Protein AF-A0A4R2RPY3-F1 (afdb_monomer)

Structure (mmCIF, N/CA/C/O backbone):
data_AF-A0A4R2RPY3-F1
#
_entry.id   AF-A0A4R2RPY3-F1
#
loop_
_atom_site.group_PDB
_atom_site.id
_atom_site.type_symbol
_atom_site.label_atom_id
_atom_site.label_alt_id
_atom_site.label_comp_id
_atom_site.label_asym_id
_atom_site.label_entity_id
_atom_site.label_seq_id
_atom_site.pdbx_PDB_ins_code
_atom_site.Cartn_x
_atom_site.Cartn_y
_atom_site.Cartn_z
_atom_site.occupancy
_atom_site.B_iso_or_equiv
_atom_site.auth_seq_id
_atom_site.auth_comp_id
_atom_site.auth_asym_id
_atom_site.auth_atom_id
_atom_site.pdbx_PDB_model_num
ATOM 1 N N . MET A 1 1 ? -11.118 -1.239 -2.468 1.00 76.00 1 MET A N 1
ATOM 2 C CA . MET A 1 1 ? -10.051 -0.224 -2.636 1.00 76.00 1 MET A CA 1
ATOM 3 C C . MET A 1 1 ? -10.020 0.253 -4.083 1.00 76.00 1 MET A C 1
ATOM 5 O O . MET A 1 1 ? -10.701 -0.342 -4.910 1.00 76.00 1 MET A O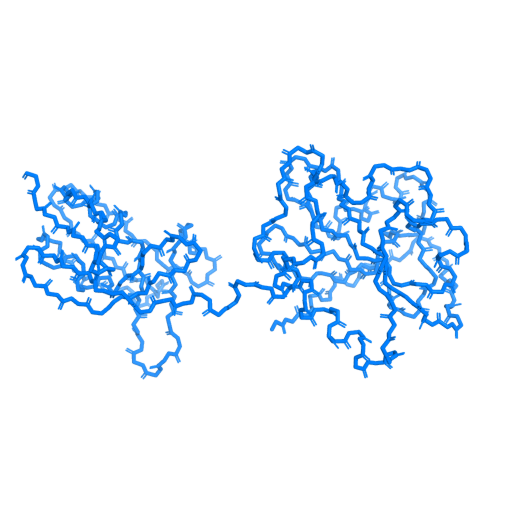 1
ATOM 9 N N . ARG A 1 2 ? -9.306 1.346 -4.376 1.00 82.81 2 ARG A N 1
ATOM 10 C CA . ARG A 1 2 ? -9.107 1.873 -5.737 1.00 82.81 2 ARG A CA 1
ATOM 11 C C . ARG A 1 2 ? -7.669 2.352 -5.902 1.00 82.81 2 ARG A C 1
ATOM 13 O O . ARG A 1 2 ? -7.036 2.694 -4.907 1.00 82.81 2 ARG A O 1
ATOM 20 N N . ILE A 1 3 ? -7.211 2.435 -7.146 1.00 90.12 3 ILE A N 1
ATOM 21 C CA . ILE A 1 3 ? -5.923 3.038 -7.492 1.00 90.12 3 ILE A CA 1
ATOM 22 C C . ILE A 1 3 ? -6.166 4.505 -7.856 1.00 90.12 3 ILE A C 1
ATOM 24 O O . ILE A 1 3 ? -7.062 4.816 -8.641 1.00 90.12 3 ILE A O 1
ATOM 28 N N . VAL A 1 4 ? -5.402 5.406 -7.245 1.00 94.81 4 VAL A N 1
ATOM 29 C CA . VAL A 1 4 ? -5.406 6.839 -7.544 1.00 94.81 4 VAL A CA 1
ATOM 30 C C . VAL A 1 4 ? -4.435 7.088 -8.691 1.00 94.81 4 VAL A C 1
ATOM 32 O O . VAL A 1 4 ? -3.225 6.914 -8.549 1.00 94.81 4 VAL A O 1
ATOM 35 N N . GLU A 1 5 ? -4.967 7.486 -9.842 1.00 96.81 5 GLU A N 1
ATOM 36 C CA . GLU A 1 5 ? -4.168 7.797 -11.026 1.00 96.81 5 GLU A CA 1
ATOM 37 C C . GLU A 1 5 ? -3.525 9.183 -10.885 1.00 96.81 5 GLU A C 1
ATOM 39 O O . GLU A 1 5 ? -4.209 10.206 -10.886 1.00 96.81 5 GLU A O 1
ATOM 44 N N . THR A 1 6 ? -2.199 9.219 -10.752 1.00 95.38 6 THR A N 1
ATOM 45 C CA . THR A 1 6 ? -1.437 10.460 -10.519 1.00 95.38 6 THR A CA 1
ATOM 46 C C . THR A 1 6 ? -1.112 11.225 -11.799 1.00 95.38 6 THR A C 1
ATOM 48 O O . THR A 1 6 ? -0.800 12.411 -11.739 1.00 95.38 6 THR A O 1
ATOM 51 N N . ASN A 1 7 ? -1.181 10.560 -12.958 1.00 95.00 7 ASN A N 1
ATOM 52 C CA . ASN A 1 7 ? -0.876 11.123 -14.279 1.00 95.00 7 ASN A CA 1
ATOM 53 C C . ASN A 1 7 ? 0.506 11.808 -14.369 1.00 95.00 7 ASN A C 1
ATOM 55 O O . ASN A 1 7 ? 0.686 12.774 -15.119 1.00 95.00 7 ASN A O 1
ATOM 59 N N . LEU A 1 8 ? 1.489 11.303 -13.614 1.00 97.62 8 LEU A N 1
ATOM 60 C CA . LEU A 1 8 ? 2.867 11.797 -13.629 1.00 97.62 8 LEU A CA 1
ATOM 61 C C . LEU A 1 8 ? 3.490 11.656 -15.024 1.00 97.62 8 LEU A C 1
ATOM 63 O O . LEU A 1 8 ? 3.379 10.617 -15.673 1.00 97.62 8 LEU A O 1
ATOM 67 N N . GLN A 1 9 ? 4.179 12.707 -15.468 1.00 98.00 9 GLN A N 1
ATOM 68 C CA . GLN A 1 9 ? 4.783 12.770 -16.800 1.00 98.00 9 GLN A CA 1
ATOM 69 C C . GLN A 1 9 ? 6.266 12.397 -16.747 1.00 98.00 9 GLN A C 1
ATOM 71 O O . GLN A 1 9 ? 6.981 12.939 -15.902 1.00 98.00 9 GLN A O 1
ATOM 76 N N . PRO A 1 10 ? 6.768 11.517 -17.625 1.00 97.81 10 PRO A N 1
ATOM 77 C CA . PRO A 1 10 ? 8.182 11.180 -17.648 1.00 97.81 10 PRO A CA 1
ATOM 78 C C . PRO A 1 10 ? 9.027 12.277 -18.317 1.00 97.81 10 PRO A C 1
ATOM 80 O O . PRO A 1 10 ? 8.606 12.914 -19.277 1.00 97.81 10 PRO A O 1
ATOM 83 N N . ASN A 1 11 ? 10.259 12.450 -17.843 1.00 96.94 11 ASN A N 1
ATOM 84 C CA . ASN A 1 11 ? 11.281 13.332 -18.414 1.00 96.94 11 ASN A CA 1
ATOM 85 C C . ASN A 1 11 ? 11.902 12.770 -19.705 1.00 96.94 11 ASN A C 1
ATOM 87 O O . ASN A 1 11 ? 12.608 13.481 -20.414 1.00 96.94 11 ASN A O 1
ATOM 91 N N . SER A 1 12 ? 11.699 11.484 -19.993 1.00 95.50 12 SER A N 1
ATOM 92 C CA . SER A 1 12 ? 12.229 10.819 -21.183 1.00 95.50 12 SER A CA 1
ATOM 93 C C . SER A 1 12 ? 11.351 9.641 -21.604 1.00 95.50 12 SER A C 1
ATOM 95 O O . SER A 1 12 ? 10.467 9.201 -20.867 1.00 95.50 12 SER A O 1
ATOM 97 N N . GLN A 1 13 ? 11.571 9.134 -22.818 1.00 96.88 13 GLN A N 1
ATOM 98 C CA . GLN A 1 13 ? 10.771 8.046 -23.372 1.00 96.88 13 GLN A CA 1
ATOM 99 C C . GLN A 1 13 ? 10.877 6.774 -22.517 1.00 96.88 13 GLN A C 1
ATOM 101 O O . GLN A 1 13 ? 11.965 6.249 -22.270 1.00 96.88 13 GLN A O 1
ATOM 106 N N . LEU A 1 14 ? 9.722 6.245 -22.111 1.00 97.88 14 LEU A N 1
ATOM 107 C CA . LEU A 1 14 ? 9.636 4.978 -21.395 1.00 97.88 14 LEU A CA 1
ATOM 108 C C . LEU A 1 14 ? 9.752 3.798 -22.360 1.00 97.88 14 LEU A C 1
ATOM 110 O O . LEU A 1 14 ? 9.253 3.831 -23.485 1.00 97.88 14 LEU A O 1
ATOM 114 N N . LYS A 1 15 ? 10.383 2.723 -21.889 1.00 97.94 15 LYS A N 1
ATOM 115 C CA . LYS A 1 15 ? 10.458 1.451 -22.612 1.00 97.94 15 LYS A CA 1
ATOM 116 C C . LYS A 1 15 ? 9.338 0.527 -22.160 1.00 97.94 15 LYS A C 1
ATOM 118 O O . LYS A 1 15 ? 9.048 0.451 -20.969 1.00 97.94 15 LYS A O 1
ATOM 123 N N . THR A 1 16 ? 8.755 -0.205 -23.098 1.00 98.12 16 THR A N 1
ATOM 124 C CA . THR A 1 16 ? 7.710 -1.194 -22.819 1.00 98.12 16 THR A CA 1
ATOM 125 C C . THR A 1 16 ? 8.298 -2.456 -22.201 1.00 98.12 16 THR A C 1
ATOM 127 O O . THR A 1 16 ? 9.287 -2.999 -22.700 1.00 98.12 16 THR A O 1
ATOM 130 N N . ARG A 1 17 ? 7.676 -2.929 -21.121 1.00 97.25 17 ARG A N 1
ATOM 131 C CA . ARG A 1 17 ? 7.981 -4.208 -20.489 1.00 97.25 17 ARG A CA 1
ATOM 132 C C . ARG A 1 17 ? 7.284 -5.316 -21.275 1.00 97.25 17 ARG A C 1
ATOM 134 O O . ARG A 1 17 ? 6.093 -5.220 -21.550 1.00 97.25 17 ARG A O 1
ATOM 141 N N . ARG A 1 18 ? 8.030 -6.343 -21.694 1.00 96.69 18 ARG A N 1
ATOM 142 C CA . ARG A 1 18 ? 7.494 -7.400 -22.576 1.00 96.69 18 ARG A CA 1
ATOM 143 C C . ARG A 1 18 ? 6.718 -8.480 -21.829 1.00 96.69 18 ARG A C 1
ATOM 145 O O . ARG A 1 18 ? 5.851 -9.108 -22.420 1.00 96.69 18 ARG A O 1
ATOM 152 N N . VAL A 1 19 ? 7.056 -8.702 -20.563 1.00 96.69 19 VAL A N 1
ATOM 153 C CA . VAL A 1 19 ? 6.461 -9.725 -19.698 1.00 96.69 19 VAL A CA 1
ATOM 154 C C . VAL A 1 19 ? 6.317 -9.181 -18.279 1.00 96.69 19 VAL A C 1
ATOM 156 O O . VAL A 1 19 ? 7.039 -8.266 -17.881 1.00 96.69 19 VAL A O 1
ATOM 159 N N . THR A 1 20 ? 5.398 -9.752 -17.508 1.00 98.06 20 THR A N 1
ATOM 160 C CA . THR A 1 20 ? 5.263 -9.474 -16.076 1.00 98.06 20 THR A CA 1
ATOM 161 C C . THR A 1 20 ? 5.237 -10.809 -15.344 1.00 98.06 20 THR A C 1
ATOM 163 O O . THR A 1 20 ? 4.220 -11.487 -15.347 1.00 98.06 20 THR A O 1
ATOM 166 N N . ASN A 1 21 ? 6.364 -11.179 -14.742 1.00 97.81 21 ASN A N 1
ATOM 167 C CA . ASN A 1 21 ? 6.604 -12.465 -14.088 1.00 97.81 21 ASN A CA 1
ATOM 168 C C . ASN A 1 21 ? 6.728 -12.344 -12.565 1.00 97.81 21 ASN A C 1
ATOM 170 O O . ASN A 1 21 ? 7.093 -13.312 -11.908 1.00 97.81 21 ASN A O 1
ATOM 174 N N . GLY A 1 22 ? 6.492 -11.169 -11.982 1.00 98.50 22 GLY A N 1
ATOM 175 C CA . GLY A 1 22 ? 6.624 -11.002 -10.539 1.00 98.50 22 GLY A CA 1
ATOM 176 C C . GLY A 1 22 ? 6.285 -9.611 -10.033 1.00 98.50 22 GLY A C 1
ATOM 177 O O . GLY A 1 22 ? 6.170 -8.647 -10.797 1.00 98.50 22 GLY A O 1
ATOM 178 N N . ILE A 1 23 ? 6.151 -9.522 -8.715 1.00 98.88 23 ILE A N 1
ATOM 179 C CA . ILE A 1 23 ? 5.945 -8.288 -7.962 1.00 98.88 23 ILE A CA 1
ATOM 180 C C . ILE A 1 23 ? 7.101 -8.162 -6.964 1.00 98.88 23 ILE A C 1
ATOM 182 O O . ILE A 1 23 ? 7.386 -9.105 -6.223 1.00 98.88 23 ILE A O 1
ATOM 186 N N . VAL A 1 24 ? 7.775 -7.011 -6.946 1.00 98.88 24 VAL A N 1
ATOM 187 C CA . VAL A 1 24 ? 8.871 -6.721 -6.008 1.00 98.88 24 VAL A CA 1
ATOM 188 C C . VAL A 1 24 ? 8.396 -5.691 -4.995 1.00 98.88 24 VAL A C 1
ATOM 190 O O . VAL A 1 24 ? 7.958 -4.603 -5.378 1.00 98.88 24 VAL A O 1
ATOM 193 N N . ILE A 1 25 ? 8.496 -6.031 -3.712 1.00 98.88 25 ILE A N 1
ATOM 194 C CA . ILE A 1 25 ? 8.081 -5.173 -2.603 1.00 98.88 25 ILE A CA 1
ATOM 195 C C . ILE A 1 25 ? 9.248 -4.320 -2.112 1.00 98.88 25 ILE A C 1
ATOM 197 O O . ILE A 1 25 ? 10.353 -4.823 -1.886 1.00 98.88 25 ILE A O 1
ATOM 201 N N . HIS A 1 26 ? 8.964 -3.032 -1.918 1.00 98.88 26 HIS A N 1
ATOM 202 C CA . HIS A 1 26 ? 9.895 -2.016 -1.441 1.00 98.88 26 HIS A CA 1
ATOM 203 C C . HIS A 1 26 ? 9.324 -1.249 -0.253 1.00 98.88 26 HIS A C 1
ATOM 205 O O . HIS A 1 26 ? 8.106 -1.132 -0.113 1.00 98.88 26 HIS A O 1
ATOM 211 N N . HIS A 1 27 ? 10.209 -0.644 0.533 1.00 98.69 27 HIS A N 1
ATOM 212 C CA . HIS A 1 27 ? 9.870 0.501 1.376 1.00 98.69 27 HIS A CA 1
ATOM 213 C C . HIS A 1 27 ? 10.437 1.795 0.775 1.00 98.69 27 HIS A C 1
ATOM 215 O O . HIS A 1 27 ? 11.258 1.733 -0.145 1.00 98.69 27 HIS A O 1
ATOM 221 N N . SER A 1 28 ? 10.009 2.962 1.246 1.00 98.31 28 SER A N 1
ATOM 222 C CA . SER A 1 28 ? 10.571 4.249 0.802 1.00 98.31 28 SER A CA 1
ATOM 223 C C . SER A 1 28 ? 11.806 4.684 1.591 1.00 98.31 28 SER A C 1
ATOM 225 O O . SER A 1 28 ? 12.447 5.652 1.194 1.00 98.31 28 SER A O 1
ATOM 227 N N . ASP A 1 29 ? 12.112 3.999 2.698 1.00 97.00 29 ASP A N 1
ATOM 228 C CA . ASP A 1 29 ? 13.148 4.368 3.671 1.00 97.00 29 ASP A CA 1
ATOM 229 C C . ASP A 1 29 ? 12.926 5.765 4.291 1.00 97.00 29 ASP A C 1
ATOM 231 O O . ASP A 1 29 ? 13.851 6.489 4.654 1.00 97.00 29 ASP A O 1
ATOM 235 N N . THR A 1 30 ? 11.659 6.172 4.420 1.00 92.44 30 THR A N 1
ATOM 236 C CA . THR A 1 30 ? 11.275 7.461 5.017 1.00 92.44 30 THR A CA 1
ATOM 237 C C . THR A 1 30 ? 10.695 7.276 6.415 1.00 92.44 30 THR A C 1
ATOM 239 O O . THR A 1 30 ? 9.957 6.334 6.685 1.00 92.44 30 THR A O 1
ATOM 242 N N . THR A 1 31 ? 10.960 8.217 7.321 1.00 85.12 31 THR A N 1
ATOM 243 C CA . THR A 1 31 ? 10.340 8.248 8.663 1.00 85.12 31 THR A CA 1
ATOM 244 C C . THR A 1 31 ? 8.942 8.878 8.674 1.00 85.12 31 THR A C 1
ATOM 246 O O . THR A 1 31 ? 8.299 8.942 9.716 1.00 85.12 31 THR A O 1
ATOM 249 N N . PHE A 1 32 ? 8.471 9.346 7.519 1.00 88.25 32 PHE A N 1
ATOM 250 C CA . PHE A 1 32 ? 7.186 10.005 7.309 1.00 88.25 32 PHE A CA 1
ATOM 251 C C . PHE A 1 32 ? 6.489 9.427 6.075 1.00 88.25 32 PHE A C 1
ATOM 253 O O . PHE A 1 32 ? 7.116 8.760 5.245 1.00 88.25 32 PHE A O 1
ATOM 260 N N . ASP A 1 33 ? 5.194 9.700 5.942 1.00 95.38 33 ASP A N 1
ATOM 261 C CA . ASP A 1 33 ? 4.400 9.235 4.811 1.00 95.38 33 ASP A CA 1
ATOM 262 C C . ASP A 1 33 ? 4.787 9.975 3.519 1.00 95.38 33 ASP A C 1
ATOM 264 O O . ASP A 1 33 ? 4.688 11.201 3.443 1.00 95.38 33 ASP A O 1
ATOM 268 N N . VAL A 1 34 ? 5.144 9.253 2.453 1.00 96.62 34 VAL A N 1
ATOM 269 C CA . VAL A 1 34 ? 5.534 9.831 1.150 1.00 96.62 34 VAL A CA 1
ATOM 270 C C . VAL A 1 34 ? 4.708 9.271 -0.020 1.00 96.62 34 VAL A C 1
ATOM 272 O O . VAL A 1 34 ? 4.333 8.104 -0.020 1.00 96.62 34 VAL A O 1
ATOM 275 N N . GLY A 1 35 ? 4.292 10.145 -0.940 1.00 97.56 35 GLY A N 1
ATOM 276 C CA . GLY A 1 35 ? 3.429 9.805 -2.074 1.00 97.56 35 GLY A CA 1
ATOM 277 C C . GLY A 1 35 ? 4.213 9.697 -3.377 1.00 97.56 35 GLY A C 1
ATOM 278 O O . GLY A 1 35 ? 5.374 10.108 -3.469 1.00 97.56 35 GLY A O 1
ATOM 279 N N . ALA A 1 36 ? 3.567 9.173 -4.413 1.00 98.69 36 ALA A N 1
ATOM 280 C CA . ALA A 1 36 ? 4.163 8.941 -5.721 1.00 98.69 36 ALA A CA 1
ATOM 281 C C . ALA A 1 36 ? 4.703 10.226 -6.361 1.00 98.69 36 ALA A C 1
ATOM 283 O O . ALA A 1 36 ? 5.792 10.199 -6.927 1.00 98.69 36 ALA A O 1
ATOM 284 N N . ALA A 1 37 ? 4.004 11.359 -6.231 1.00 98.56 37 ALA A N 1
ATOM 285 C CA . ALA A 1 37 ? 4.463 12.636 -6.788 1.00 98.56 37 ALA A CA 1
ATOM 286 C C . ALA A 1 37 ? 5.773 13.130 -6.146 1.00 98.56 37 ALA A C 1
ATOM 288 O O . ALA A 1 37 ? 6.663 13.630 -6.834 1.00 98.56 37 ALA A O 1
ATOM 289 N N . THR A 1 38 ? 5.927 12.951 -4.833 1.00 98.56 38 THR A N 1
ATOM 290 C CA . THR A 1 38 ? 7.157 13.316 -4.120 1.00 98.56 38 THR A CA 1
ATOM 291 C C . THR A 1 38 ? 8.314 12.398 -4.512 1.00 98.56 38 THR A C 1
ATOM 293 O O . THR A 1 38 ? 9.394 12.882 -4.849 1.00 98.56 38 THR A O 1
ATOM 296 N N . ILE A 1 39 ? 8.076 11.081 -4.542 1.00 98.81 39 ILE A N 1
ATOM 297 C CA . ILE A 1 39 ? 9.082 10.099 -4.970 1.00 98.81 39 ILE A CA 1
ATOM 298 C C . ILE A 1 39 ? 9.487 10.329 -6.438 1.00 98.81 39 ILE A C 1
ATOM 300 O O . ILE A 1 39 ? 10.656 10.170 -6.788 1.00 98.81 39 ILE A O 1
ATOM 304 N N . ASP A 1 40 ? 8.552 10.716 -7.309 1.00 98.81 40 ASP A N 1
ATOM 305 C CA . ASP A 1 40 ? 8.842 11.087 -8.698 1.00 98.81 40 ASP A CA 1
ATOM 306 C C . ASP A 1 40 ? 9.823 12.256 -8.783 1.00 98.81 40 ASP A C 1
ATOM 308 O O . ASP A 1 40 ? 10.821 12.160 -9.498 1.00 98.81 40 ASP A O 1
ATOM 312 N N . GLY A 1 41 ? 9.597 13.312 -7.995 1.00 98.62 41 GLY A N 1
ATOM 313 C CA . GLY A 1 41 ? 10.524 14.437 -7.883 1.00 98.62 41 GLY A CA 1
ATOM 314 C C . GLY A 1 41 ? 11.933 14.001 -7.466 1.00 98.62 41 GLY A C 1
ATOM 315 O O . GLY A 1 41 ? 12.913 14.407 -8.093 1.00 98.62 41 GLY A O 1
ATOM 316 N N . TRP A 1 42 ? 12.049 13.123 -6.465 1.00 98.50 42 TRP A N 1
ATOM 317 C CA . TRP A 1 42 ? 13.342 12.596 -6.012 1.00 98.50 42 TRP A CA 1
ATOM 318 C C . TRP A 1 42 ? 14.055 11.778 -7.087 1.00 98.50 42 TRP A C 1
ATOM 320 O O . TRP A 1 42 ? 15.229 12.018 -7.367 1.00 98.50 42 TRP A O 1
ATOM 330 N N . HIS A 1 43 ? 13.355 10.839 -7.724 1.00 98.50 43 HIS A N 1
ATOM 331 C CA . HIS A 1 43 ? 13.944 9.986 -8.756 1.00 98.50 43 HIS A CA 1
ATOM 332 C C . HIS A 1 43 ? 14.326 10.771 -10.016 1.00 98.50 43 HIS A C 1
ATOM 334 O O . HIS A 1 43 ? 15.380 10.522 -10.600 1.00 98.50 43 HIS A O 1
ATOM 340 N N . LYS A 1 44 ? 13.536 11.774 -10.410 1.00 98.31 44 LYS A N 1
ATOM 341 C CA . LYS A 1 44 ? 13.918 12.699 -11.486 1.00 98.31 44 LYS A CA 1
ATOM 342 C C . LYS A 1 44 ? 15.152 13.523 -11.125 1.00 98.31 44 LYS A C 1
ATOM 344 O O . LYS A 1 44 ? 16.009 13.723 -11.982 1.00 98.31 44 LYS A O 1
ATOM 349 N N . GLY A 1 45 ? 15.284 13.934 -9.862 1.00 97.19 45 GLY A N 1
ATOM 350 C CA . GLY A 1 45 ? 16.504 14.552 -9.330 1.00 97.19 45 GLY A CA 1
ATOM 351 C C . GLY A 1 45 ? 17.739 13.643 -9.417 1.00 97.19 45 GLY A C 1
ATOM 352 O O . GLY A 1 45 ? 18.856 14.135 -9.527 1.00 97.19 45 GLY A O 1
ATOM 353 N N . GLN A 1 46 ? 17.538 12.322 -9.462 1.00 94.62 46 GLN A N 1
ATOM 354 C CA . GLN A 1 46 ? 18.573 11.310 -9.709 1.00 94.62 46 GLN A CA 1
ATOM 355 C C . GLN A 1 46 ? 18.720 10.946 -11.196 1.00 94.62 46 GLN A C 1
ATOM 357 O O . GLN A 1 46 ? 19.291 9.909 -11.526 1.00 94.62 46 GLN A O 1
ATOM 362 N N . THR A 1 47 ? 18.220 11.784 -12.110 1.00 94.75 47 THR A N 1
ATOM 363 C CA . THR A 1 47 ? 18.258 11.614 -13.578 1.00 94.75 47 THR A CA 1
ATOM 364 C C . THR A 1 47 ? 17.379 10.498 -14.150 1.00 94.75 47 THR A C 1
ATOM 366 O O . THR A 1 47 ? 17.464 10.187 -15.340 1.00 94.75 47 THR A O 1
ATOM 369 N N . TRP A 1 48 ? 16.489 9.901 -13.354 1.00 96.69 48 TRP A N 1
ATOM 370 C CA . TRP A 1 48 ? 15.561 8.898 -13.875 1.00 96.69 48 TRP A CA 1
ATOM 371 C C . TRP A 1 48 ? 14.448 9.555 -14.693 1.00 96.69 48 TRP A C 1
ATOM 373 O O . TRP A 1 48 ? 14.097 10.718 -14.494 1.00 96.69 48 TRP A O 1
ATOM 383 N N . ALA A 1 49 ? 13.852 8.786 -15.608 1.00 97.62 49 ALA A N 1
ATOM 384 C CA . ALA A 1 49 ? 12.737 9.265 -16.426 1.00 97.62 49 ALA A CA 1
ATOM 385 C C . ALA A 1 49 ? 11.550 9.724 -15.561 1.00 97.62 49 ALA A C 1
ATOM 387 O O . ALA A 1 49 ? 10.929 10.741 -15.831 1.00 97.62 49 ALA A O 1
ATOM 388 N N . MET A 1 50 ? 11.233 8.962 -14.522 1.00 98.50 50 MET A N 1
ATOM 389 C CA . MET A 1 50 ? 10.179 9.229 -13.546 1.00 98.50 50 MET A CA 1
ATOM 390 C C . MET A 1 50 ? 10.390 8.297 -12.353 1.00 98.50 50 MET A C 1
ATOM 392 O O . MET A 1 50 ? 11.325 7.485 -12.369 1.00 98.50 50 MET A O 1
ATOM 396 N N . ILE A 1 51 ? 9.485 8.345 -11.378 1.00 98.75 51 ILE A N 1
ATOM 397 C CA . ILE A 1 51 ? 9.378 7.350 -10.309 1.00 98.75 51 ILE A CA 1
ATOM 398 C C . ILE A 1 51 ? 9.659 5.916 -10.807 1.00 98.75 51 ILE A C 1
ATOM 400 O O . ILE A 1 51 ? 9.174 5.474 -11.854 1.00 98.75 51 ILE A O 1
ATOM 404 N N . GLY A 1 52 ? 10.512 5.192 -10.077 1.00 98.44 52 GLY A N 1
ATOM 405 C CA . GLY A 1 52 ? 10.928 3.837 -10.442 1.00 98.44 52 GLY A CA 1
ATOM 406 C C . GLY A 1 52 ? 9.887 2.753 -10.157 1.00 98.44 52 GLY A C 1
ATOM 407 O O . GLY A 1 52 ? 9.890 1.722 -10.832 1.00 98.44 52 GLY A O 1
ATOM 408 N N . TYR A 1 53 ? 8.999 2.995 -9.191 1.00 98.81 53 TYR A N 1
ATOM 409 C CA . TYR A 1 53 ? 7.920 2.095 -8.781 1.00 98.81 53 TYR A CA 1
ATOM 410 C C . TYR A 1 53 ? 6.665 2.300 -9.631 1.00 98.81 53 TYR A C 1
ATOM 412 O O . TYR A 1 53 ? 6.357 3.422 -10.035 1.00 98.81 53 TYR A O 1
ATOM 420 N N . HIS A 1 54 ? 5.909 1.229 -9.862 1.00 98.88 54 HIS A N 1
ATOM 421 C CA . HIS A 1 54 ? 4.625 1.300 -10.566 1.00 98.88 54 HIS A CA 1
ATOM 422 C C . HIS A 1 54 ? 3.492 1.707 -9.624 1.00 98.88 54 HIS A C 1
ATOM 424 O O . HIS A 1 54 ? 2.535 2.347 -10.053 1.00 98.88 54 HIS A O 1
ATOM 430 N N . PHE A 1 55 ? 3.626 1.380 -8.337 1.00 98.94 55 PHE A N 1
ATOM 431 C CA . PHE A 1 55 ? 2.659 1.715 -7.299 1.00 98.94 55 PHE A CA 1
ATOM 432 C C . PHE A 1 55 ? 3.354 2.203 -6.035 1.00 98.94 55 PHE A C 1
ATOM 434 O O . PHE A 1 55 ? 4.422 1.697 -5.676 1.00 98.94 55 PHE A O 1
ATOM 441 N N . VAL A 1 56 ? 2.710 3.145 -5.351 1.00 98.94 56 VAL A N 1
ATOM 442 C CA . VAL A 1 56 ? 3.069 3.586 -4.002 1.00 98.94 56 VAL A CA 1
ATOM 443 C C . VAL A 1 56 ? 1.873 3.369 -3.084 1.00 98.94 56 VAL A C 1
ATOM 445 O O . VAL A 1 56 ? 0.754 3.721 -3.445 1.00 98.94 56 VAL A O 1
ATOM 448 N N . ILE A 1 57 ? 2.102 2.785 -1.911 1.00 98.75 57 ILE A N 1
ATOM 449 C CA . ILE A 1 57 ? 1.091 2.601 -0.872 1.00 98.75 57 ILE A CA 1
ATOM 450 C C . ILE A 1 57 ? 1.441 3.517 0.300 1.00 98.75 57 ILE A C 1
ATOM 452 O O . ILE A 1 57 ? 2.431 3.301 1.007 1.00 98.75 57 ILE A O 1
ATOM 456 N N . ARG A 1 58 ? 0.617 4.544 0.484 1.00 98.00 58 ARG A N 1
ATOM 457 C CA . ARG A 1 58 ? 0.691 5.526 1.572 1.00 98.00 58 ARG A CA 1
ATOM 458 C C . ARG A 1 58 ? 0.482 4.858 2.934 1.00 98.00 58 ARG A C 1
ATOM 460 O O . ARG A 1 58 ? -0.067 3.759 3.006 1.00 98.00 58 ARG A O 1
ATOM 467 N N . MET A 1 59 ? 0.900 5.504 4.021 1.00 90.31 59 MET A N 1
ATOM 468 C CA . MET A 1 59 ? 0.744 4.956 5.382 1.00 90.31 59 MET A CA 1
ATOM 469 C C . MET A 1 59 ? -0.725 4.715 5.771 1.00 90.31 59 MET A C 1
ATOM 471 O O . MET A 1 59 ? -1.007 3.823 6.569 1.00 90.31 59 MET A O 1
ATOM 475 N N . ASP A 1 60 ? -1.662 5.455 5.178 1.00 84.31 60 ASP A N 1
ATOM 476 C CA . ASP A 1 60 ? -3.112 5.279 5.343 1.00 84.31 60 ASP A CA 1
ATOM 477 C C . ASP A 1 60 ? -3.724 4.184 4.440 1.00 84.31 60 ASP A C 1
ATOM 479 O O . ASP A 1 60 ? -4.929 3.937 4.490 1.00 84.31 60 ASP A O 1
ATOM 483 N N . GLY A 1 61 ? -2.911 3.513 3.617 1.00 91.75 61 GLY A N 1
ATOM 484 C CA . GLY A 1 61 ? -3.346 2.479 2.678 1.00 91.75 61 GLY A CA 1
ATOM 485 C C . GLY A 1 61 ? -3.838 3.000 1.323 1.00 91.75 61 GLY A C 1
ATOM 486 O O . GLY A 1 61 ? -4.273 2.197 0.494 1.00 91.75 61 GLY A O 1
ATOM 487 N N . ALA A 1 62 ? -3.771 4.307 1.044 1.00 90.19 62 ALA A N 1
ATOM 488 C CA . ALA A 1 62 ? -4.054 4.812 -0.296 1.00 90.19 62 ALA A CA 1
ATOM 489 C C . ALA A 1 62 ? -3.025 4.273 -1.308 1.00 90.19 62 ALA A C 1
ATOM 491 O O . ALA A 1 62 ? -1.815 4.334 -1.085 1.00 90.19 62 ALA A O 1
ATOM 492 N N . ILE A 1 63 ? -3.517 3.744 -2.433 1.00 98.06 63 ILE A N 1
ATOM 493 C CA . ILE A 1 63 ? -2.690 3.200 -3.516 1.00 98.06 63 ILE A CA 1
ATOM 494 C C . ILE A 1 63 ? -2.617 4.239 -4.628 1.00 98.06 63 ILE A C 1
ATOM 496 O O . ILE A 1 63 ? -3.624 4.539 -5.269 1.00 98.06 63 ILE A O 1
ATOM 500 N N . GLU A 1 64 ? -1.428 4.756 -4.892 1.00 98.69 64 GLU A N 1
ATOM 501 C CA . GLU A 1 64 ? -1.163 5.732 -5.943 1.00 98.69 64 GLU A CA 1
ATOM 502 C C . GLU A 1 64 ? -0.417 5.077 -7.100 1.00 98.69 64 GLU A C 1
ATOM 504 O O . GLU A 1 64 ? 0.556 4.341 -6.900 1.00 98.69 64 GLU A O 1
ATOM 509 N N . ARG A 1 65 ? -0.841 5.368 -8.333 1.00 98.69 65 ARG A N 1
ATOM 510 C CA . ARG A 1 65 ? -0.066 4.969 -9.503 1.00 98.69 65 ARG A CA 1
ATOM 511 C C . ARG A 1 65 ? 1.203 5.804 -9.591 1.00 98.69 65 ARG A C 1
ATOM 513 O O . ARG A 1 65 ? 1.156 7.025 -9.509 1.00 98.69 65 ARG A O 1
ATOM 520 N N . GLY A 1 66 ? 2.335 5.145 -9.780 1.00 98.75 66 GLY A N 1
ATOM 521 C CA . GLY A 1 66 ? 3.601 5.780 -10.118 1.00 98.75 66 GLY A CA 1
ATOM 522 C C . GLY A 1 66 ? 3.852 5.667 -11.615 1.00 98.75 66 GLY A C 1
ATOM 523 O O . GLY A 1 66 ? 3.185 6.292 -12.438 1.00 98.75 66 GLY A O 1
ATOM 524 N N . ARG A 1 67 ? 4.825 4.833 -11.971 1.00 98.56 67 ARG A N 1
ATOM 525 C CA . ARG A 1 67 ? 5.145 4.505 -13.357 1.00 98.56 67 ARG A CA 1
ATOM 526 C C . ARG A 1 67 ? 4.000 3.725 -14.020 1.00 98.56 67 ARG A C 1
ATOM 528 O O . ARG A 1 67 ? 3.446 2.826 -13.382 1.00 98.56 67 ARG A O 1
ATOM 535 N N . PRO A 1 68 ? 3.671 3.994 -15.301 1.00 98.12 68 PRO A N 1
ATOM 536 C CA . PRO A 1 68 ? 2.678 3.214 -16.027 1.00 98.12 68 PRO A CA 1
ATOM 537 C C . PRO A 1 68 ? 2.980 1.717 -15.978 1.00 98.12 68 PRO A C 1
ATOM 539 O O . PRO A 1 68 ? 4.117 1.295 -16.174 1.00 98.12 68 PRO A O 1
ATOM 542 N N . GLU A 1 69 ? 1.945 0.916 -15.748 1.00 95.81 69 GLU A N 1
ATOM 543 C CA . GLU A 1 69 ? 2.067 -0.519 -15.470 1.00 95.81 69 GLU A CA 1
ATOM 544 C C . GLU A 1 69 ? 2.750 -1.304 -16.597 1.00 95.81 69 GLU A C 1
ATOM 546 O O . GLU A 1 69 ? 3.464 -2.265 -16.327 1.00 95.81 69 GLU A O 1
ATOM 551 N N . TRP A 1 70 ? 2.585 -0.861 -17.848 1.00 97.06 70 TRP A N 1
ATOM 552 C CA . TRP A 1 70 ? 3.185 -1.460 -19.043 1.00 97.06 70 TRP A CA 1
ATOM 553 C C . TRP A 1 70 ? 4.682 -1.157 -19.214 1.00 97.06 70 TRP A C 1
ATOM 555 O O . TRP A 1 70 ? 5.338 -1.774 -20.055 1.00 97.06 70 TRP A O 1
ATOM 565 N N . ALA A 1 71 ? 5.233 -0.175 -18.497 1.00 98.38 71 ALA A N 1
ATOM 566 C CA . ALA A 1 71 ? 6.599 0.295 -18.705 1.00 98.38 71 ALA A CA 1
ATOM 567 C C . ALA A 1 71 ? 7.620 -0.505 -17.880 1.00 98.38 71 ALA A C 1
ATOM 569 O O . ALA A 1 71 ? 7.318 -1.039 -16.820 1.00 98.38 71 ALA A O 1
ATOM 570 N N . ILE A 1 72 ? 8.865 -0.571 -18.351 1.00 98.62 72 ILE A N 1
ATOM 571 C CA . ILE A 1 72 ? 9.995 -1.105 -17.577 1.00 98.62 72 ILE A CA 1
ATOM 572 C C . ILE A 1 72 ? 10.221 -0.213 -16.352 1.00 98.62 72 ILE A C 1
ATOM 574 O O . ILE A 1 72 ? 10.280 1.012 -16.488 1.00 98.62 72 ILE A O 1
ATOM 578 N N . GLY A 1 73 ? 10.371 -0.829 -15.178 1.00 97.94 73 GLY A N 1
ATOM 579 C CA . GLY A 1 73 ? 10.594 -0.147 -13.903 1.00 97.94 73 GLY A CA 1
ATOM 580 C C . GLY A 1 73 ? 11.991 0.458 -13.746 1.00 97.94 73 GLY A C 1
ATOM 581 O O . GLY A 1 73 ? 12.857 0.368 -14.617 1.00 97.94 73 GLY A O 1
ATOM 582 N N . SER A 1 74 ? 12.233 1.086 -12.599 1.00 97.88 74 SER A N 1
ATOM 583 C CA . SER A 1 74 ? 13.578 1.482 -12.157 1.00 97.88 74 SER A CA 1
ATOM 584 C C . SER A 1 74 ? 13.691 1.263 -10.651 1.00 97.88 74 SER A C 1
ATOM 586 O O . SER A 1 74 ? 13.812 2.214 -9.903 1.00 97.88 74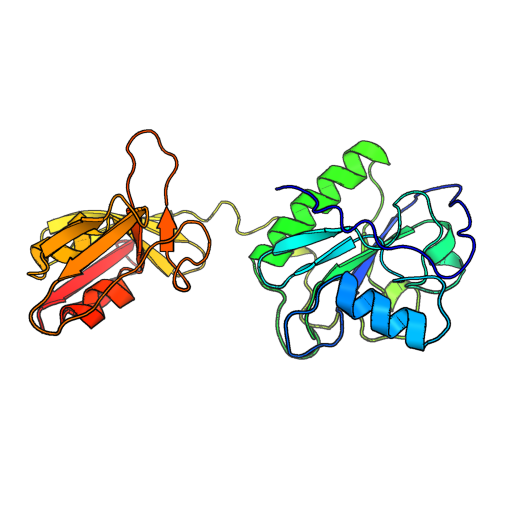 SER A O 1
ATOM 588 N N . HIS A 1 75 ? 13.534 0.025 -10.182 1.00 98.31 75 HIS A N 1
ATOM 589 C CA . HIS A 1 75 ? 13.375 -0.252 -8.751 1.00 98.31 75 HIS A CA 1
ATOM 590 C C . HIS A 1 75 ? 14.231 -1.399 -8.202 1.00 98.31 75 HIS A C 1
ATOM 592 O O . HIS A 1 75 ? 14.499 -1.381 -7.013 1.00 98.31 75 HIS A O 1
ATOM 598 N N . ALA A 1 76 ? 14.649 -2.391 -8.999 1.00 97.94 76 ALA A N 1
ATOM 599 C CA . ALA A 1 76 ? 15.362 -3.572 -8.479 1.00 97.94 76 ALA A CA 1
ATOM 600 C C . ALA A 1 76 ? 16.414 -4.140 -9.451 1.00 97.94 76 ALA A C 1
ATOM 602 O O . ALA A 1 76 ? 16.510 -5.344 -9.661 1.00 97.94 76 ALA A O 1
ATOM 603 N N . GLY A 1 77 ? 17.196 -3.263 -10.083 1.00 97.19 77 GLY A N 1
ATOM 604 C CA . GLY A 1 77 ? 18.214 -3.680 -11.051 1.00 97.19 77 GLY A CA 1
ATOM 605 C C . GLY A 1 77 ? 17.644 -4.125 -12.410 1.00 97.19 77 GLY A C 1
ATOM 606 O O . GLY A 1 77 ? 16.431 -4.263 -12.580 1.00 97.19 77 GLY A O 1
ATOM 607 N N . PRO A 1 78 ? 18.505 -4.282 -13.429 1.00 96.25 78 PRO A N 1
ATOM 608 C CA . PRO A 1 78 ? 18.078 -4.421 -14.823 1.00 96.25 78 PRO A CA 1
ATOM 609 C C . PRO A 1 78 ? 17.233 -5.671 -15.090 1.00 96.25 78 PRO A C 1
ATOM 611 O O . PRO A 1 78 ? 16.267 -5.578 -15.847 1.00 96.25 78 PRO A O 1
ATOM 614 N N . ASP A 1 79 ? 17.558 -6.800 -14.455 1.00 96.69 79 ASP A N 1
ATOM 615 C CA . ASP A 1 79 ? 16.828 -8.056 -14.641 1.00 96.69 79 ASP A CA 1
ATOM 616 C C . ASP A 1 79 ? 15.395 -7.945 -14.100 1.00 96.69 79 ASP A C 1
ATOM 618 O O . ASP A 1 79 ? 14.435 -7.997 -14.873 1.00 96.69 79 ASP A O 1
ATOM 622 N N . ALA A 1 80 ? 15.234 -7.628 -12.809 1.00 98.06 80 ALA A N 1
ATOM 623 C CA . ALA A 1 80 ? 13.916 -7.463 -12.198 1.00 98.06 80 ALA A CA 1
ATOM 624 C C . ALA A 1 80 ? 13.084 -6.371 -12.891 1.00 98.06 80 ALA A C 1
ATOM 626 O O . ALA A 1 80 ? 11.908 -6.585 -13.192 1.00 98.06 80 ALA A O 1
ATOM 627 N N . ASN A 1 81 ? 13.678 -5.211 -13.202 1.00 98.38 81 ASN A N 1
ATOM 628 C CA . ASN A 1 81 ? 12.974 -4.092 -13.844 1.00 98.38 81 ASN A CA 1
ATOM 629 C C . ASN A 1 81 ? 12.326 -4.486 -15.182 1.00 98.38 81 ASN A C 1
ATOM 631 O O . ASN A 1 81 ? 11.296 -3.922 -15.562 1.00 98.38 81 ASN A O 1
ATOM 635 N N . SER A 1 82 ? 12.936 -5.430 -15.905 1.00 98.00 82 SER A N 1
ATOM 636 C CA . SER A 1 82 ? 12.487 -5.871 -17.227 1.00 98.00 82 SER A CA 1
ATOM 637 C C . SER A 1 82 ? 11.299 -6.838 -17.197 1.00 98.00 82 SER A C 1
ATOM 639 O O . SER A 1 82 ? 10.687 -7.067 -18.242 1.00 98.00 82 SER A O 1
ATOM 641 N N . GLN A 1 83 ? 10.951 -7.371 -16.020 1.00 98.12 83 GLN A N 1
ATOM 642 C CA . GLN A 1 83 ? 9.929 -8.412 -15.881 1.00 98.12 83 GLN A CA 1
ATOM 643 C C . GLN A 1 83 ? 9.028 -8.284 -14.647 1.00 98.12 83 GLN A C 1
ATOM 645 O O . GLN A 1 83 ? 8.164 -9.132 -14.457 1.00 98.12 83 GLN A O 1
ATOM 650 N N . THR A 1 84 ? 9.180 -7.263 -13.803 1.00 98.75 84 THR A N 1
ATOM 651 C CA . THR A 1 84 ? 8.403 -7.163 -12.557 1.00 98.75 84 THR A CA 1
ATOM 652 C C . THR A 1 84 ? 7.706 -5.823 -12.362 1.00 98.75 84 THR A C 1
ATOM 654 O O . THR A 1 84 ? 8.076 -4.795 -12.935 1.00 98.75 84 THR A O 1
ATOM 657 N N . ILE A 1 85 ? 6.678 -5.858 -11.515 1.00 98.88 85 ILE A N 1
ATOM 658 C CA . ILE A 1 85 ? 6.017 -4.686 -10.955 1.00 98.88 85 ILE A CA 1
ATOM 659 C C . ILE A 1 85 ? 6.649 -4.345 -9.598 1.00 98.88 85 ILE A C 1
ATOM 661 O O . ILE A 1 85 ? 6.491 -5.084 -8.633 1.00 98.88 85 ILE A O 1
ATOM 665 N N . GLY A 1 86 ? 7.332 -3.206 -9.493 1.00 98.88 86 GLY A N 1
ATOM 666 C CA . GLY A 1 86 ? 7.715 -2.622 -8.202 1.00 98.88 86 GLY A CA 1
ATOM 667 C C . GLY A 1 86 ? 6.555 -1.930 -7.476 1.00 98.88 86 GLY A C 1
ATOM 668 O O . GLY A 1 86 ? 5.940 -1.019 -8.040 1.00 98.88 86 GLY A O 1
ATOM 669 N N . VAL A 1 87 ? 6.313 -2.322 -6.223 1.00 98.94 87 VAL A N 1
ATOM 670 C CA . VAL A 1 87 ? 5.363 -1.699 -5.284 1.00 98.94 87 VAL A CA 1
ATOM 671 C C . VAL A 1 87 ? 6.141 -1.164 -4.083 1.00 98.94 87 VAL A C 1
ATOM 673 O O . VAL A 1 87 ? 6.828 -1.930 -3.413 1.00 98.94 87 VAL A O 1
ATOM 676 N N . CYS A 1 88 ? 6.044 0.135 -3.806 1.00 98.88 88 CYS A N 1
ATOM 677 C CA . CYS A 1 88 ? 6.708 0.775 -2.669 1.00 98.88 88 CYS A CA 1
ATOM 678 C C . CYS A 1 88 ? 5.695 1.142 -1.588 1.00 98.88 88 CYS A C 1
ATOM 680 O O . CYS A 1 88 ? 4.705 1.806 -1.871 1.00 98.88 88 CYS A O 1
ATOM 682 N N . LEU A 1 89 ? 5.932 0.721 -0.352 1.00 98.81 89 LEU A N 1
ATOM 683 C CA . LEU A 1 89 ? 5.156 1.150 0.807 1.00 98.81 89 LEU A CA 1
ATOM 684 C C . LEU A 1 89 ? 5.897 2.307 1.487 1.00 98.81 89 LEU A C 1
ATOM 686 O O . LEU A 1 89 ? 7.101 2.225 1.730 1.00 98.81 89 LEU A O 1
ATOM 690 N N . ALA A 1 90 ? 5.183 3.385 1.802 1.00 98.44 90 ALA A N 1
ATOM 691 C CA . ALA A 1 90 ? 5.751 4.525 2.505 1.00 98.44 90 ALA A CA 1
ATOM 692 C C . ALA A 1 90 ? 6.165 4.144 3.937 1.00 98.44 90 ALA A C 1
ATOM 694 O O . ALA A 1 90 ? 5.336 3.700 4.730 1.00 98.44 90 ALA A O 1
ATOM 695 N N . GLY A 1 91 ? 7.435 4.336 4.275 1.00 96.69 91 GLY A N 1
ATOM 696 C CA . GLY A 1 91 ? 7.981 4.055 5.596 1.00 96.69 91 GLY A CA 1
ATOM 697 C C . GLY A 1 91 ? 9.414 3.533 5.558 1.00 96.69 91 GLY A C 1
ATOM 698 O O . GLY A 1 91 ? 9.970 3.232 4.501 1.00 96.69 91 GLY A O 1
ATOM 699 N N . ASN A 1 92 ? 9.998 3.403 6.747 1.00 95.00 92 ASN A N 1
ATOM 700 C CA . ASN A 1 92 ? 11.265 2.729 6.986 1.00 95.00 92 ASN A CA 1
ATOM 701 C C . ASN A 1 92 ? 11.003 1.501 7.866 1.00 95.00 92 ASN A C 1
ATOM 703 O O . ASN A 1 92 ? 10.844 1.613 9.088 1.00 95.00 92 ASN A O 1
ATOM 707 N N . PHE A 1 93 ? 10.990 0.328 7.230 1.00 97.31 93 PHE A N 1
ATOM 708 C CA . PHE A 1 93 ? 10.728 -0.941 7.915 1.00 97.31 93 PHE A CA 1
ATOM 709 C C . PHE A 1 93 ? 11.973 -1.662 8.438 1.00 97.31 93 PHE A C 1
ATOM 711 O O . PHE A 1 93 ? 11.903 -2.826 8.824 1.00 97.31 93 PHE A O 1
ATOM 718 N N . GLU A 1 94 ? 13.112 -0.972 8.509 1.00 93.06 94 GLU A N 1
ATOM 719 C CA . GLU A 1 94 ? 14.189 -1.353 9.430 1.00 93.06 94 GLU A CA 1
ATOM 720 C C . GLU A 1 94 ? 13.897 -0.886 10.866 1.00 93.06 94 GLU A C 1
ATOM 722 O O . GLU A 1 94 ? 14.456 -1.429 11.827 1.00 93.06 94 GLU A O 1
ATOM 727 N N . VAL A 1 95 ? 12.997 0.094 11.021 1.00 83.19 95 VAL A N 1
ATOM 728 C CA . VAL A 1 95 ? 12.690 0.751 12.300 1.00 83.19 95 VAL A CA 1
ATOM 729 C C . VAL A 1 95 ? 11.268 0.470 12.786 1.00 83.19 95 VAL A C 1
ATOM 731 O O . VAL A 1 95 ? 11.100 0.191 13.968 1.00 83.19 95 VAL A O 1
ATOM 734 N N . ASN A 1 96 ? 10.264 0.529 11.907 1.00 83.50 96 ASN A N 1
ATOM 735 C CA . ASN A 1 96 ? 8.851 0.353 12.265 1.00 83.50 96 ASN A CA 1
ATOM 736 C C . ASN A 1 96 ? 8.181 -0.726 11.408 1.00 83.50 96 ASN A C 1
ATOM 738 O O . ASN A 1 96 ? 8.628 -1.015 10.306 1.00 83.50 96 ASN A O 1
ATOM 742 N N . GLU A 1 97 ? 7.071 -1.289 11.866 1.00 89.06 97 GLU A N 1
ATOM 743 C CA . GLU A 1 97 ? 6.245 -2.162 11.025 1.00 89.06 97 GLU A CA 1
ATOM 744 C C . GLU A 1 97 ? 5.439 -1.343 9.997 1.00 89.06 97 GLU A C 1
ATOM 746 O O . GLU A 1 97 ? 5.060 -0.201 10.287 1.00 89.06 97 GLU A O 1
ATOM 751 N N . PRO A 1 98 ? 5.148 -1.894 8.800 1.00 93.38 98 PRO A N 1
ATOM 752 C CA . PRO A 1 98 ? 4.117 -1.338 7.930 1.00 93.38 98 PRO A CA 1
ATOM 753 C C . PRO A 1 98 ? 2.773 -1.264 8.656 1.00 93.38 98 PRO A C 1
ATOM 755 O O . PRO A 1 98 ? 2.454 -2.117 9.484 1.00 93.38 98 PRO A O 1
ATOM 758 N N . THR A 1 99 ? 1.954 -0.270 8.324 1.00 86.38 99 THR A N 1
ATOM 759 C CA . THR A 1 99 ? 0.624 -0.150 8.927 1.00 86.38 99 THR A CA 1
ATOM 760 C C . THR A 1 99 ? -0.297 -1.273 8.451 1.00 86.38 99 THR A C 1
ATOM 762 O O . THR A 1 99 ? -0.142 -1.829 7.359 1.00 86.38 99 THR A O 1
ATOM 765 N N . GLN A 1 100 ? -1.340 -1.565 9.229 1.00 82.56 100 GLN A N 1
ATOM 766 C CA . GLN A 1 100 ? -2.342 -2.542 8.807 1.00 82.56 100 GLN A CA 1
ATOM 767 C C . GLN A 1 100 ? -3.037 -2.130 7.503 1.00 82.56 100 GLN A C 1
ATOM 769 O O . GLN A 1 100 ? -3.272 -2.962 6.625 1.00 82.56 100 GLN A O 1
ATOM 774 N N . ALA A 1 101 ? -3.311 -0.832 7.340 1.00 83.94 101 ALA A N 1
ATOM 775 C CA . ALA A 1 101 ? -3.894 -0.292 6.118 1.00 83.94 101 ALA A CA 1
ATOM 776 C C . ALA A 1 101 ? -2.990 -0.541 4.898 1.00 83.94 101 ALA A C 1
ATOM 778 O O . ALA A 1 101 ? -3.489 -0.886 3.825 1.00 83.94 101 ALA A O 1
ATOM 779 N N . GLN A 1 102 ? -1.665 -0.456 5.066 1.00 94.88 102 GLN A N 1
ATOM 780 C CA . GLN A 1 102 ? -0.708 -0.807 4.018 1.00 94.88 102 GLN A CA 1
ATOM 781 C C . GLN A 1 102 ? -0.746 -2.295 3.671 1.00 94.88 102 GLN A C 1
ATOM 783 O O . GLN A 1 102 ? -0.764 -2.634 2.489 1.00 94.88 102 GLN A O 1
ATOM 788 N N . TYR A 1 103 ? -0.802 -3.190 4.660 1.00 93.88 103 TYR A N 1
ATOM 789 C CA . TYR A 1 103 ? -0.901 -4.629 4.402 1.00 93.88 103 TYR A CA 1
ATOM 790 C C . TYR A 1 103 ? -2.213 -5.027 3.715 1.00 93.88 103 TYR A C 1
ATOM 792 O O . TYR A 1 103 ? -2.198 -5.868 2.810 1.00 93.88 103 TYR A O 1
ATOM 800 N N . GLN A 1 104 ? -3.335 -4.402 4.081 1.00 85.25 104 GLN A N 1
ATOM 801 C CA . GLN A 1 104 ? -4.619 -4.589 3.398 1.00 85.25 104 GLN A CA 1
ATOM 802 C C . GLN A 1 104 ? -4.557 -4.091 1.950 1.00 85.25 104 GLN A C 1
ATOM 804 O O . GLN A 1 104 ? -4.954 -4.803 1.025 1.00 85.25 104 GLN A O 1
ATOM 809 N N . ALA A 1 105 ? -4.019 -2.885 1.744 1.00 89.31 105 ALA A N 1
ATOM 810 C CA . ALA A 1 105 ? -3.860 -2.288 0.424 1.00 89.31 105 ALA A CA 1
ATOM 811 C C . ALA A 1 105 ? -2.947 -3.122 -0.470 1.00 89.31 105 ALA A C 1
ATOM 813 O O . ALA A 1 105 ? -3.265 -3.356 -1.637 1.00 89.31 105 ALA A O 1
ATOM 814 N N . LEU A 1 106 ? -1.858 -3.638 0.096 1.00 97.12 106 LEU A N 1
ATOM 815 C CA . LEU A 1 106 ? -0.952 -4.532 -0.599 1.00 97.12 106 LEU A CA 1
ATOM 816 C C . LEU A 1 106 ? -1.648 -5.844 -0.973 1.00 97.12 106 LEU A C 1
ATOM 818 O O . LEU A 1 106 ? -1.520 -6.278 -2.112 1.00 97.12 106 LEU A O 1
ATOM 822 N N . GLY A 1 107 ? -2.430 -6.443 -0.070 1.00 93.12 107 GLY A N 1
ATOM 823 C CA . GLY A 1 107 ? -3.198 -7.658 -0.364 1.00 93.12 107 GLY A CA 1
ATOM 824 C C . GLY A 1 107 ? -4.193 -7.463 -1.507 1.00 93.12 107 GLY A C 1
ATOM 825 O O . GLY A 1 107 ? -4.211 -8.248 -2.457 1.00 93.12 107 GLY A O 1
ATOM 826 N N . TRP A 1 108 ? -4.961 -6.370 -1.470 1.00 92.81 108 TRP A N 1
ATOM 827 C CA . TRP A 1 108 ? -5.882 -6.017 -2.551 1.00 92.81 108 TRP A CA 1
ATOM 828 C C . TRP A 1 108 ? -5.145 -5.775 -3.877 1.00 92.81 108 TRP A C 1
ATOM 830 O O . TRP A 1 108 ? -5.560 -6.294 -4.913 1.00 92.81 108 TRP A O 1
ATOM 840 N N . LEU A 1 109 ? -4.033 -5.029 -3.856 1.00 95.06 109 LEU A N 1
ATOM 841 C CA . LEU A 1 109 ? -3.246 -4.718 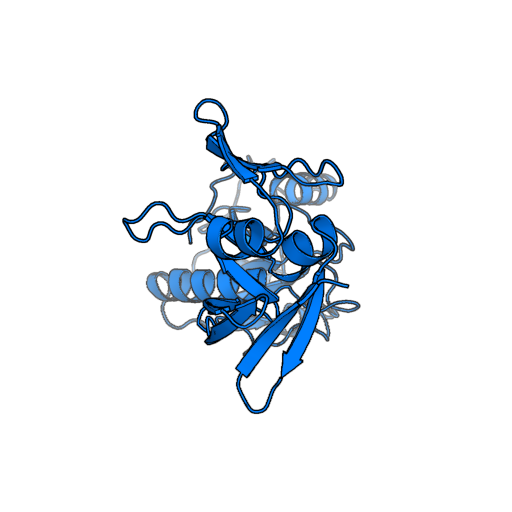-5.052 1.00 95.06 109 LEU A CA 1
ATOM 842 C C . LEU A 1 109 ? -2.617 -5.974 -5.664 1.00 95.06 109 LEU A C 1
ATOM 844 O O . LEU A 1 109 ? -2.615 -6.136 -6.881 1.00 95.06 109 LEU A O 1
ATOM 848 N N . VAL A 1 110 ? -2.107 -6.878 -4.830 1.00 95.81 110 VAL A N 1
ATOM 849 C CA . VAL A 1 110 ? -1.534 -8.155 -5.266 1.00 95.81 110 VAL A CA 1
ATOM 850 C C . VAL A 1 110 ? -2.598 -9.022 -5.927 1.00 95.81 110 VAL A C 1
ATOM 852 O O . VAL A 1 110 ? -2.350 -9.555 -7.007 1.00 95.81 110 VAL A O 1
ATOM 855 N N . ALA A 1 111 ? -3.791 -9.124 -5.335 1.00 87.19 111 ALA A N 1
ATOM 856 C CA . ALA A 1 111 ? -4.909 -9.844 -5.940 1.00 87.19 111 ALA A CA 1
ATOM 857 C C . ALA A 1 111 ? -5.331 -9.219 -7.282 1.00 87.19 111 ALA A C 1
ATOM 859 O O . ALA A 1 111 ? -5.509 -9.940 -8.263 1.00 87.19 111 ALA A O 1
ATOM 860 N N . TYR A 1 112 ? -5.417 -7.885 -7.353 1.00 88.62 112 TYR A N 1
ATOM 861 C CA . TYR A 1 112 ? -5.694 -7.151 -8.592 1.00 88.62 112 TYR A CA 1
ATOM 862 C C . TYR A 1 112 ? -4.663 -7.468 -9.689 1.00 88.62 112 TYR A C 1
ATOM 864 O O . TYR A 1 112 ? -5.039 -7.843 -10.798 1.00 88.62 112 TYR A O 1
ATOM 872 N N . LEU A 1 113 ? -3.365 -7.387 -9.377 1.00 90.88 113 LEU A N 1
ATOM 873 C CA . LEU A 1 113 ? -2.290 -7.659 -10.335 1.00 90.88 113 LEU A CA 1
ATOM 874 C C . LEU A 1 113 ? -2.266 -9.126 -10.775 1.00 90.88 113 LEU A C 1
ATOM 876 O O . LEU A 1 113 ? -2.083 -9.404 -11.959 1.00 90.88 113 LEU A O 1
ATOM 880 N N . ARG A 1 114 ? -2.499 -10.068 -9.855 1.00 93.94 114 ARG A N 1
ATOM 881 C CA . ARG A 1 114 ? -2.593 -11.497 -10.188 1.00 93.94 114 ARG A CA 1
ATOM 882 C C . ARG A 1 114 ? -3.813 -11.830 -11.043 1.00 93.94 114 ARG A C 1
ATOM 884 O O . ARG A 1 114 ? -3.745 -12.732 -11.871 1.00 93.94 114 ARG A O 1
ATOM 891 N N . GLY A 1 115 ? -4.897 -11.065 -10.917 1.00 87.06 115 GLY A N 1
ATOM 892 C CA . GLY A 1 115 ? -6.042 -11.156 -11.824 1.00 87.06 115 GLY A CA 1
ATOM 893 C C . GLY A 1 115 ? -5.707 -10.795 -13.278 1.00 87.06 115 GLY A C 1
ATOM 894 O O . GLY A 1 115 ? -6.361 -11.292 -14.189 1.00 87.06 115 GLY A O 1
ATOM 895 N N . ILE A 1 116 ? -4.682 -9.965 -13.504 1.00 91.50 116 ILE A N 1
ATOM 896 C CA . ILE A 1 116 ? -4.257 -9.509 -14.839 1.00 91.50 116 ILE A CA 1
ATOM 897 C C . ILE A 1 116 ? -3.131 -10.386 -15.395 1.00 91.50 116 ILE A C 1
ATOM 899 O O . ILE A 1 116 ? -3.166 -10.782 -16.558 1.00 91.50 116 ILE A O 1
ATOM 903 N N . TYR A 1 117 ? -2.121 -10.671 -14.572 1.00 92.44 117 TYR A N 1
ATOM 904 C CA . TYR A 1 117 ? -0.869 -11.301 -15.003 1.00 92.44 117 TYR A CA 1
ATOM 905 C C . TYR A 1 117 ? -0.762 -12.790 -14.646 1.00 92.44 117 TYR A C 1
ATOM 907 O O . TYR A 1 117 ? 0.234 -13.424 -14.985 1.00 92.44 117 TYR A O 1
ATOM 915 N N . GLY A 1 118 ? -1.775 -13.360 -13.986 1.00 89.38 118 GLY A N 1
ATOM 916 C CA . GLY A 1 118 ? -1.739 -14.721 -13.453 1.00 89.38 118 GLY A CA 1
ATOM 917 C C . GLY A 1 118 ? -1.073 -14.794 -12.079 1.00 89.38 118 GLY A C 1
ATOM 918 O O . GLY A 1 118 ? -0.718 -13.774 -1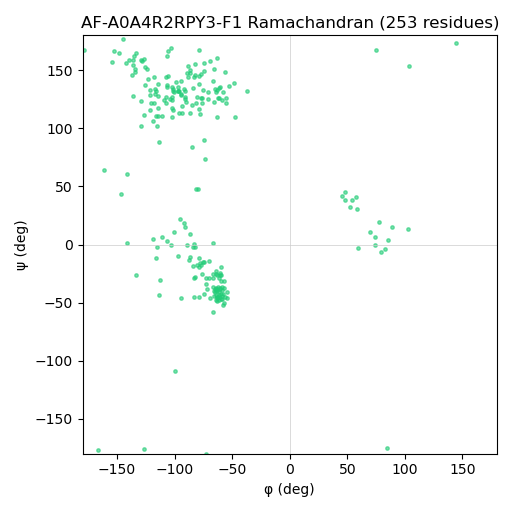1.486 1.00 89.38 118 GLY A O 1
ATOM 919 N N . ASP A 1 119 ? -0.908 -16.008 -11.551 1.00 93.25 119 ASP A N 1
ATOM 920 C CA . ASP A 1 119 ? -0.314 -16.232 -10.227 1.00 93.25 119 ASP A CA 1
ATOM 921 C C . ASP A 1 119 ? 1.206 -16.008 -10.233 1.00 93.25 119 ASP A C 1
ATOM 923 O O . ASP A 1 119 ? 2.017 -16.932 -10.230 1.00 93.25 119 ASP A O 1
ATOM 927 N N . ILE A 1 120 ? 1.593 -14.737 -10.304 1.00 96.88 120 ILE A N 1
ATOM 928 C CA . ILE A 1 120 ? 2.985 -14.308 -10.303 1.00 96.88 120 ILE A CA 1
ATOM 929 C C . ILE A 1 120 ? 3.536 -14.219 -8.867 1.00 96.88 120 ILE A C 1
ATOM 931 O O . ILE A 1 120 ? 2.813 -13.832 -7.933 1.00 96.88 120 ILE A O 1
ATOM 935 N N . PRO A 1 121 ? 4.820 -14.562 -8.661 1.00 97.81 121 PRO A N 1
ATOM 936 C CA . PRO A 1 121 ? 5.463 -14.531 -7.355 1.00 97.81 121 PRO A CA 1
ATOM 937 C C . PRO A 1 121 ? 5.603 -13.116 -6.787 1.00 97.81 121 PRO A C 1
ATOM 939 O O . PRO A 1 121 ? 5.764 -12.128 -7.510 1.00 97.81 121 PRO A O 1
ATOM 942 N N . LEU A 1 122 ? 5.599 -13.052 -5.457 1.00 98.19 122 LEU A N 1
ATOM 943 C CA . LEU A 1 122 ? 5.976 -11.883 -4.673 1.00 98.19 122 LEU A CA 1
ATOM 944 C C . LEU A 1 122 ? 7.397 -12.077 -4.147 1.00 98.19 122 LEU A C 1
ATOM 946 O O . LEU A 1 122 ? 7.711 -13.132 -3.605 1.00 98.19 122 LEU A O 1
ATOM 950 N N . THR A 1 123 ? 8.231 -11.052 -4.281 1.00 98.56 123 THR A N 1
ATOM 951 C CA . THR A 1 123 ? 9.636 -11.069 -3.847 1.00 98.56 123 THR A CA 1
ATOM 952 C C . THR A 1 123 ? 9.994 -9.773 -3.128 1.00 98.56 123 THR A C 1
ATOM 954 O O . THR A 1 123 ? 9.323 -8.747 -3.280 1.00 98.56 123 THR A O 1
ATOM 957 N N . ARG A 1 124 ? 11.049 -9.812 -2.319 1.00 98.56 124 ARG A N 1
ATOM 958 C CA . ARG A 1 124 ? 11.674 -8.640 -1.696 1.00 98.56 124 ARG A CA 1
ATOM 959 C C . ARG A 1 124 ? 12.626 -7.984 -2.684 1.00 98.56 124 ARG A C 1
ATOM 961 O O . ARG A 1 124 ? 13.203 -8.657 -3.531 1.00 98.56 124 ARG A O 1
ATOM 968 N N . HIS A 1 125 ? 12.893 -6.692 -2.524 1.00 98.62 125 HIS A N 1
ATOM 969 C CA . HIS A 1 125 ? 14.024 -6.075 -3.221 1.00 98.62 125 HIS A CA 1
ATOM 970 C C . HIS A 1 125 ? 15.355 -6.780 -2.879 1.00 98.62 125 HIS A C 1
ATOM 972 O O . HIS A 1 125 ? 16.166 -7.017 -3.774 1.00 98.62 125 HIS A O 1
ATOM 978 N N . SER A 1 126 ? 15.536 -7.212 -1.627 1.00 98.00 126 SER A N 1
ATOM 979 C CA . SER A 1 126 ? 16.701 -7.983 -1.171 1.00 98.00 126 SER A CA 1
ATOM 980 C C . SER A 1 126 ? 16.909 -9.326 -1.885 1.00 98.00 126 SER A C 1
ATOM 982 O O . SER A 1 126 ? 18.011 -9.861 -1.843 1.00 98.00 126 SER A O 1
ATOM 984 N N . ASP A 1 127 ? 15.881 -9.873 -2.544 1.00 98.00 127 ASP A N 1
ATOM 985 C CA . ASP A 1 127 ? 16.005 -11.118 -3.318 1.00 98.00 127 ASP A CA 1
ATOM 986 C C . ASP A 1 127 ? 16.694 -10.881 -4.677 1.00 98.00 127 ASP A C 1
ATOM 988 O O . ASP A 1 127 ? 17.181 -11.820 -5.301 1.00 98.00 127 ASP A O 1
ATOM 992 N N . TRP A 1 128 ? 16.747 -9.622 -5.133 1.00 97.81 128 TRP A N 1
ATOM 993 C CA . TRP A 1 128 ? 17.304 -9.217 -6.430 1.00 97.81 128 TRP A CA 1
ATOM 994 C C . TRP A 1 128 ? 18.584 -8.391 -6.306 1.00 97.81 128 TRP A C 1
ATOM 996 O O . TRP A 1 128 ? 19.427 -8.417 -7.200 1.00 97.81 128 TRP A O 1
ATOM 1006 N N . MET A 1 129 ? 18.723 -7.628 -5.220 1.00 97.69 129 MET A N 1
ATOM 1007 C CA . MET A 1 129 ? 19.807 -6.669 -5.015 1.00 97.69 129 MET A CA 1
ATOM 1008 C C . MET A 1 129 ? 20.359 -6.770 -3.591 1.00 97.69 129 MET A C 1
ATOM 1010 O O . MET A 1 129 ? 19.646 -7.128 -2.659 1.00 97.69 129 MET A O 1
ATOM 1014 N N . GLN A 1 130 ? 21.622 -6.382 -3.393 1.00 97.25 130 GLN A N 1
ATOM 1015 C CA . GLN A 1 130 ? 22.215 -6.296 -2.057 1.00 97.25 130 GLN A CA 1
ATOM 1016 C C . GLN A 1 130 ? 21.674 -5.064 -1.311 1.00 97.25 130 GLN A C 1
ATOM 1018 O O . GLN A 1 130 ? 22.213 -3.965 -1.420 1.00 97.25 130 GLN A O 1
ATOM 1023 N N . THR A 1 131 ? 20.575 -5.241 -0.580 1.00 97.81 131 THR A N 1
ATOM 1024 C CA . THR A 1 131 ? 19.875 -4.179 0.155 1.00 97.81 131 THR A CA 1
ATOM 1025 C C . THR A 1 131 ? 19.094 -4.750 1.339 1.00 97.81 131 THR A C 1
ATOM 1027 O O . THR A 1 131 ? 18.736 -5.926 1.333 1.00 97.81 131 THR A O 1
ATOM 1030 N N . ALA A 1 132 ? 18.802 -3.917 2.342 1.00 96.44 132 ALA A N 1
ATOM 1031 C CA . ALA A 1 132 ? 17.903 -4.265 3.447 1.00 96.44 132 ALA A CA 1
ATOM 1032 C C . ALA A 1 132 ? 16.413 -4.179 3.055 1.00 96.44 132 ALA A C 1
ATOM 1034 O O . ALA A 1 132 ? 15.554 -4.720 3.743 1.00 96.44 132 ALA A O 1
ATOM 1035 N N . CYS A 1 133 ? 16.088 -3.514 1.944 1.00 97.81 133 CYS A N 1
ATOM 1036 C CA . CYS A 1 133 ? 14.719 -3.296 1.476 1.00 97.81 133 CYS A CA 1
ATOM 1037 C C . CYS A 1 133 ? 13.983 -4.630 1.175 1.00 97.81 133 CYS A C 1
ATOM 1039 O O . CYS A 1 133 ? 14.558 -5.501 0.516 1.00 97.81 133 CYS A O 1
ATOM 1041 N N . PRO A 1 134 ? 12.714 -4.823 1.603 1.00 97.94 134 PRO A N 1
ATOM 1042 C CA . PRO A 1 134 ? 11.777 -3.840 2.166 1.00 97.94 134 PRO A CA 1
ATOM 1043 C C . PRO A 1 134 ? 11.889 -3.622 3.678 1.00 97.94 134 PRO A C 1
ATOM 1045 O O . PRO A 1 134 ? 11.053 -2.931 4.242 1.00 97.94 134 PRO A O 1
ATOM 1048 N N . GLY A 1 135 ? 12.898 -4.168 4.342 1.00 97.56 135 GLY A N 1
ATOM 1049 C CA . GLY A 1 135 ? 13.132 -4.009 5.771 1.00 97.56 135 GLY A CA 1
ATOM 1050 C C . GLY A 1 135 ? 12.746 -5.239 6.597 1.00 97.56 135 GLY A C 1
ATOM 1051 O O . GLY A 1 135 ? 11.881 -6.031 6.212 1.00 97.56 135 GLY A O 1
ATOM 1052 N N . ARG A 1 136 ? 13.397 -5.411 7.748 1.00 94.25 136 ARG A N 1
ATOM 1053 C CA . ARG A 1 136 ? 13.273 -6.557 8.660 1.00 94.25 136 ARG A CA 1
ATOM 1054 C C . ARG A 1 136 ? 11.910 -6.670 9.339 1.00 94.25 136 ARG A C 1
ATOM 1056 O O . ARG A 1 136 ? 11.527 -7.773 9.707 1.00 94.25 136 ARG A O 1
ATOM 1063 N N . TYR A 1 137 ? 11.184 -5.560 9.482 1.00 91.38 137 TYR A N 1
ATOM 1064 C CA . TYR A 1 137 ? 9.827 -5.532 10.037 1.00 91.38 137 TYR A CA 1
ATOM 1065 C C . TYR A 1 137 ? 8.733 -5.728 8.974 1.00 91.38 137 TYR A C 1
ATOM 1067 O O . TYR A 1 137 ? 7.550 -5.763 9.305 1.00 91.38 137 TYR A O 1
ATOM 1075 N N . PHE A 1 138 ? 9.097 -5.885 7.694 1.00 96.38 138 PHE A N 1
ATOM 1076 C CA . PHE A 1 138 ? 8.146 -6.305 6.668 1.00 96.38 138 PHE A CA 1
ATOM 1077 C C . PHE A 1 138 ? 7.947 -7.833 6.688 1.00 96.38 138 PHE A C 1
ATOM 1079 O O . PHE A 1 138 ? 8.887 -8.609 6.453 1.00 96.38 138 PHE A O 1
ATOM 1086 N N . ASP A 1 139 ? 6.699 -8.260 6.883 1.00 93.62 139 ASP A N 1
ATOM 1087 C CA . ASP A 1 139 ? 6.274 -9.657 6.969 1.00 93.62 139 ASP A CA 1
ATOM 1088 C C . ASP A 1 139 ? 5.230 -9.993 5.890 1.00 93.62 139 ASP A C 1
ATOM 1090 O O . ASP A 1 139 ? 4.100 -9.504 5.901 1.00 93.62 139 ASP A O 1
ATOM 1094 N N . PHE A 1 140 ? 5.586 -10.895 4.966 1.00 93.69 140 PHE A N 1
ATOM 1095 C CA . PHE A 1 140 ? 4.666 -11.371 3.924 1.00 93.69 140 PHE A CA 1
ATOM 1096 C C . PHE A 1 140 ? 3.421 -12.046 4.494 1.00 93.69 140 PHE A C 1
ATOM 1098 O O . PHE A 1 140 ? 2.374 -12.025 3.849 1.00 93.69 140 PHE A O 1
ATOM 1105 N N . ASN A 1 141 ? 3.500 -12.617 5.698 1.00 91.69 141 ASN A N 1
ATOM 1106 C CA . ASN A 1 141 ? 2.357 -13.276 6.312 1.00 91.69 141 ASN A CA 1
ATOM 1107 C C . ASN A 1 141 ? 1.272 -12.289 6.740 1.00 91.69 141 ASN A C 1
ATOM 1109 O O . ASN A 1 141 ? 0.170 -12.742 7.027 1.00 91.69 141 ASN A O 1
ATOM 1113 N N . GLN A 1 142 ? 1.546 -10.984 6.799 1.00 86.50 142 GLN A N 1
ATOM 1114 C CA . GLN A 1 142 ? 0.555 -9.963 7.148 1.00 86.50 142 GLN A CA 1
ATOM 1115 C C . GLN A 1 142 ? -0.231 -9.454 5.934 1.00 86.50 142 GLN A C 1
ATOM 1117 O O . GLN A 1 142 ? -1.267 -8.813 6.099 1.00 86.50 142 GLN A O 1
ATOM 1122 N N . ILE A 1 143 ? 0.215 -9.749 4.707 1.00 89.50 143 ILE A N 1
ATOM 1123 C CA . ILE A 1 143 ? -0.426 -9.254 3.483 1.00 89.50 143 ILE A CA 1
ATOM 1124 C C . ILE A 1 143 ? -1.889 -9.706 3.425 1.00 89.50 143 ILE A C 1
ATOM 1126 O O . ILE A 1 143 ? -2.190 -10.896 3.489 1.00 89.50 143 ILE A O 1
ATOM 1130 N N . GLY A 1 144 ? -2.797 -8.738 3.279 1.00 67.06 144 GLY A N 1
ATOM 1131 C CA . GLY A 1 144 ? -4.239 -8.976 3.219 1.00 67.06 144 GLY A CA 1
ATOM 1132 C C . GLY A 1 144 ? -4.896 -9.338 4.554 1.00 67.06 144 GLY A C 1
ATOM 1133 O O . GLY A 1 144 ? -6.110 -9.513 4.581 1.00 67.06 144 GLY A O 1
ATOM 1134 N N . LYS A 1 145 ? -4.143 -9.423 5.658 1.00 66.12 145 LYS A N 1
ATOM 1135 C CA . LYS A 1 145 ? -4.711 -9.648 6.994 1.00 66.12 145 LYS A CA 1
ATOM 1136 C C . LYS A 1 145 ? -5.296 -8.359 7.578 1.00 66.12 145 LYS A C 1
ATOM 1138 O O . LYS A 1 145 ? -5.086 -7.267 7.048 1.00 66.12 145 LYS A O 1
ATOM 1143 N N . GLY A 1 146 ? -6.066 -8.489 8.659 1.00 53.50 146 GLY A N 1
ATOM 1144 C CA . GLY A 1 146 ? -6.577 -7.378 9.472 1.00 53.50 146 GLY A CA 1
ATOM 1145 C C . GLY A 1 146 ? -7.710 -6.551 8.856 1.00 53.50 146 GLY A C 1
ATOM 1146 O O . GLY A 1 146 ? -8.074 -5.531 9.423 1.00 53.50 146 GLY A O 1
ATOM 1147 N N . GLY A 1 147 ? -8.262 -6.940 7.700 1.00 49.81 147 GLY A N 1
ATOM 1148 C CA . GLY A 1 147 ? -9.482 -6.334 7.135 1.00 49.81 147 GLY A CA 1
ATOM 1149 C C . GLY A 1 147 ? -10.785 -6.854 7.754 1.00 49.81 147 GLY A C 1
ATOM 1150 O O . GLY A 1 147 ? -11.811 -6.187 7.640 1.00 49.81 147 GLY A O 1
ATOM 1151 N N . ASP A 1 148 ? -10.712 -8.000 8.436 1.00 48.66 148 ASP A N 1
ATOM 1152 C CA . ASP A 1 148 ? -11.861 -8.757 8.947 1.00 48.66 148 ASP A CA 1
ATOM 1153 C C . ASP A 1 148 ? -11.924 -8.830 10.484 1.00 48.66 148 ASP A C 1
ATOM 1155 O O . ASP A 1 148 ? -12.904 -9.337 11.024 1.00 48.66 148 ASP A O 1
ATOM 1159 N N . ASP A 1 149 ? -10.951 -8.266 11.212 1.00 53.31 149 ASP A N 1
ATOM 1160 C CA . ASP A 1 149 ? -10.979 -8.210 12.685 1.00 53.31 149 ASP A CA 1
ATOM 1161 C C . ASP A 1 149 ? -11.854 -7.044 13.169 1.00 53.31 149 ASP A C 1
ATOM 1163 O O . ASP A 1 149 ? -11.455 -6.225 13.997 1.00 53.31 149 ASP A O 1
ATOM 1167 N N . VAL A 1 150 ? -13.054 -6.936 12.598 1.00 56.59 150 VAL A N 1
ATOM 1168 C CA . VAL A 1 150 ? -14.158 -6.180 13.183 1.00 56.59 150 VAL A CA 1
ATOM 1169 C C . VAL A 1 150 ? -14.841 -7.128 14.159 1.00 56.59 150 VAL A C 1
ATOM 1171 O O . VAL A 1 150 ? -15.811 -7.811 13.834 1.00 56.59 150 VAL A O 1
ATOM 1174 N N . GLU A 1 151 ? -14.297 -7.206 15.367 1.00 67.94 151 GLU A N 1
ATOM 1175 C CA . GLU A 1 151 ? -14.910 -7.980 16.440 1.00 67.94 151 GLU A CA 1
ATOM 1176 C C . GLU A 1 151 ? -16.102 -7.184 16.972 1.00 67.94 151 GLU A C 1
ATOM 1178 O O . GLU A 1 151 ? -15.939 -6.052 17.429 1.00 67.94 151 GLU A O 1
ATOM 1183 N N . GLN A 1 152 ? -17.306 -7.755 16.937 1.00 77.75 152 GLN A N 1
ATOM 1184 C CA . GLN A 1 152 ? -18.425 -7.193 17.696 1.00 77.75 152 GLN A CA 1
ATOM 1185 C C . GLN A 1 152 ? -18.066 -7.256 19.181 1.00 77.75 152 GLN A C 1
ATOM 1187 O O . GLN A 1 152 ? -17.706 -8.315 19.694 1.00 77.75 152 GLN A O 1
ATOM 1192 N N . ILE A 1 153 ? -18.141 -6.115 19.857 1.00 83.25 153 ILE A N 1
ATOM 1193 C CA . ILE A 1 153 ? -17.850 -6.008 21.285 1.00 83.25 153 ILE A CA 1
ATOM 1194 C C . ILE A 1 153 ? -19.023 -5.367 22.003 1.00 83.25 153 ILE A C 1
ATOM 1196 O O . ILE A 1 153 ? -19.748 -4.530 21.459 1.00 83.25 153 ILE A O 1
ATOM 1200 N N . ASN A 1 154 ? -19.152 -5.698 23.279 1.00 87.50 154 ASN A N 1
ATOM 1201 C CA . ASN A 1 154 ? -20.056 -4.978 24.155 1.00 87.50 154 ASN A CA 1
ATOM 1202 C C . ASN A 1 154 ? -19.351 -3.723 24.678 1.00 87.50 154 ASN A C 1
ATOM 1204 O O . ASN A 1 154 ? -18.205 -3.777 25.130 1.00 87.50 154 ASN A O 1
ATOM 1208 N N . VAL A 1 155 ? -20.045 -2.588 24.663 1.00 86.12 155 VAL A N 1
ATOM 1209 C CA . VAL A 1 155 ? -19.601 -1.374 25.352 1.00 86.12 155 VAL A CA 1
ATOM 1210 C C . VAL A 1 155 ? -20.618 -1.049 26.437 1.00 86.12 155 VAL A C 1
ATOM 1212 O O . VAL A 1 155 ? -21.761 -0.716 26.143 1.00 86.12 155 VAL A O 1
ATOM 1215 N N . ALA A 1 156 ? -20.223 -1.197 27.697 1.00 87.69 156 ALA A N 1
ATOM 1216 C CA . ALA A 1 156 ? -21.049 -0.912 28.860 1.00 87.69 156 ALA A CA 1
ATOM 1217 C C . ALA A 1 156 ? -20.750 0.502 29.378 1.00 87.69 156 ALA A C 1
ATOM 1219 O O . ALA A 1 156 ? -19.654 0.752 29.868 1.00 87.69 156 ALA A O 1
ATOM 1220 N N . ILE A 1 157 ? -21.712 1.420 29.290 1.00 85.38 157 ILE A N 1
ATOM 1221 C CA . ILE A 1 157 ? -21.603 2.798 29.784 1.00 85.38 157 ILE A CA 1
ATOM 1222 C C . ILE A 1 157 ? -22.595 2.996 30.930 1.00 85.38 157 ILE A C 1
ATOM 1224 O O . ILE A 1 157 ? -23.801 2.879 30.721 1.00 85.38 157 ILE A O 1
ATOM 1228 N N . ASN A 1 158 ? -22.112 3.289 32.142 1.00 82.38 158 ASN A N 1
ATOM 1229 C CA . ASN A 1 158 ? -22.954 3.466 33.340 1.00 82.38 158 ASN A CA 1
ATOM 1230 C C . ASN A 1 158 ? -23.995 2.334 33.538 1.00 82.38 158 ASN A C 1
ATOM 1232 O O . ASN A 1 158 ? -25.143 2.579 33.907 1.00 82.38 158 ASN A O 1
ATOM 1236 N N . GLY A 1 159 ? -23.610 1.087 33.247 1.00 78.12 159 GLY A N 1
ATOM 1237 C CA . GLY A 1 159 ? -24.481 -0.091 33.353 1.00 78.12 159 GLY A CA 1
ATOM 1238 C C . GLY A 1 159 ? -25.409 -0.350 32.156 1.00 78.12 159 GLY A C 1
ATOM 1239 O O . GLY A 1 159 ? -26.081 -1.378 32.143 1.00 78.12 159 GLY A O 1
ATOM 1240 N N . GLN A 1 160 ? -25.437 0.519 31.139 1.00 84.38 160 GLN A N 1
ATOM 1241 C CA . GLN A 1 160 ? -26.138 0.271 29.873 1.00 84.38 160 GLN A CA 1
ATOM 1242 C C . GLN A 1 160 ? -25.183 -0.312 28.833 1.00 84.38 160 GLN A C 1
ATOM 1244 O O . GLN A 1 160 ? -24.129 0.261 28.573 1.00 84.38 160 GLN A O 1
ATOM 1249 N N . THR A 1 161 ? -25.552 -1.427 28.207 1.00 86.81 161 THR A N 1
ATOM 1250 C CA . THR A 1 161 ? -24.737 -2.059 27.163 1.00 86.81 161 THR A CA 1
ATOM 1251 C C . THR A 1 161 ? -25.208 -1.650 25.777 1.00 86.81 161 THR A C 1
ATOM 1253 O O . THR A 1 161 ? -26.394 -1.741 25.462 1.00 86.81 161 THR A O 1
ATOM 1256 N N . VAL A 1 162 ? -24.264 -1.254 24.929 1.00 86.69 162 VAL A N 1
ATOM 1257 C CA . VAL A 1 162 ? -24.483 -0.971 23.510 1.00 86.69 162 VAL A CA 1
ATOM 1258 C C . VAL A 1 162 ? -23.540 -1.813 22.663 1.00 86.69 162 VAL A C 1
ATOM 1260 O O . VAL A 1 162 ? -22.449 -2.177 23.106 1.00 86.69 162 VAL A O 1
ATOM 1263 N N . GLN A 1 163 ? -23.973 -2.133 21.445 1.00 84.44 163 GLN A N 1
ATOM 1264 C CA . GLN A 1 163 ? -23.126 -2.837 20.490 1.00 84.44 163 GLN A CA 1
ATOM 1265 C C . GLN A 1 163 ? -22.123 -1.859 19.882 1.00 84.44 163 GLN A C 1
ATOM 1267 O O . GLN A 1 163 ? -22.489 -0.797 19.370 1.00 84.44 163 GLN A O 1
ATOM 1272 N N . GLY A 1 164 ? -20.853 -2.226 19.980 1.00 82.81 164 GLY A N 1
ATOM 1273 C CA . GLY A 1 164 ? -19.745 -1.558 19.328 1.00 82.81 164 GLY A CA 1
ATOM 1274 C C . GLY A 1 164 ? -18.937 -2.564 18.525 1.00 82.81 164 GLY A C 1
ATOM 1275 O O . GLY A 1 164 ? -19.262 -3.747 18.450 1.00 82.81 164 GLY A O 1
ATOM 1276 N N . PHE A 1 165 ? -17.846 -2.098 17.946 1.00 78.19 165 PHE A N 1
ATOM 1277 C CA . PHE A 1 165 ? -16.890 -2.988 17.315 1.00 78.19 165 PHE A CA 1
ATOM 1278 C C . PHE A 1 165 ? -15.474 -2.619 17.717 1.00 78.19 165 PHE A C 1
ATOM 1280 O O . PHE A 1 165 ? -15.153 -1.454 17.961 1.00 78.19 165 PHE A O 1
ATOM 1287 N N . ARG A 1 166 ? -14.618 -3.627 17.792 1.00 76.88 166 ARG A N 1
ATOM 1288 C CA . ARG A 1 166 ? -13.184 -3.458 17.918 1.00 76.88 166 ARG A CA 1
ATOM 1289 C C . ARG A 1 166 ? -12.577 -3.675 16.549 1.00 76.88 166 ARG A C 1
ATOM 1291 O O . ARG A 1 166 ? -12.910 -4.645 15.886 1.00 76.88 166 ARG A O 1
ATOM 1298 N N . ARG A 1 167 ? -11.717 -2.756 16.134 1.00 68.81 167 ARG A N 1
ATOM 1299 C CA . ARG A 1 167 ? -10.944 -2.840 14.899 1.00 68.81 167 ARG A CA 1
ATOM 1300 C C . ARG A 1 167 ? -9.521 -2.420 15.215 1.00 68.81 167 ARG A C 1
ATOM 1302 O O . ARG A 1 167 ? -9.326 -1.378 15.835 1.00 68.81 167 ARG A O 1
ATOM 1309 N N . ASP A 1 168 ? -8.549 -3.244 14.839 1.00 63.38 168 ASP A N 1
ATOM 1310 C CA . ASP A 1 168 ? -7.122 -2.961 15.047 1.00 63.38 168 ASP A CA 1
ATOM 1311 C C . ASP A 1 168 ? -6.783 -2.641 16.521 1.00 63.38 168 ASP A C 1
ATOM 1313 O O . ASP A 1 168 ? -6.007 -1.744 16.843 1.00 63.38 168 ASP A O 1
ATOM 1317 N N . GLY A 1 169 ? -7.431 -3.342 17.459 1.00 69.00 169 GLY A N 1
ATOM 1318 C CA . GLY A 1 169 ? -7.247 -3.120 18.896 1.00 69.00 169 GLY A CA 1
ATOM 1319 C C . GLY A 1 169 ? -8.004 -1.925 19.482 1.00 69.00 169 GLY A C 1
ATOM 1320 O O . GLY A 1 169 ? -8.032 -1.770 20.705 1.00 69.00 169 GLY A O 1
ATOM 1321 N N . VAL A 1 170 ? -8.656 -1.122 18.643 1.00 68.75 170 VAL A N 1
ATOM 1322 C CA . VAL A 1 170 ? -9.366 0.100 19.020 1.00 68.75 170 VAL A CA 1
ATOM 1323 C C . VAL A 1 170 ? -10.866 -0.164 19.081 1.00 68.75 170 VAL A C 1
ATOM 1325 O O . VAL A 1 170 ? -11.437 -0.754 18.171 1.00 68.75 170 VAL A O 1
ATOM 1328 N N . ALA A 1 171 ? -11.512 0.269 20.163 1.00 81.00 171 ALA A N 1
ATOM 1329 C CA . ALA A 1 171 ? -12.950 0.125 20.357 1.00 81.00 171 ALA A CA 1
ATOM 1330 C C . ALA A 1 171 ? -13.721 1.344 19.833 1.00 81.00 171 ALA A C 1
ATOM 1332 O O . ALA A 1 171 ? -13.415 2.487 20.191 1.00 81.00 171 ALA A O 1
ATOM 1333 N N . TYR A 1 172 ? -14.769 1.074 19.062 1.00 80.44 172 TYR A N 1
ATOM 1334 C CA . TYR A 1 172 ? -15.677 2.039 18.456 1.00 80.44 172 TYR A CA 1
ATOM 1335 C C . TYR A 1 172 ? -17.113 1.744 18.887 1.00 80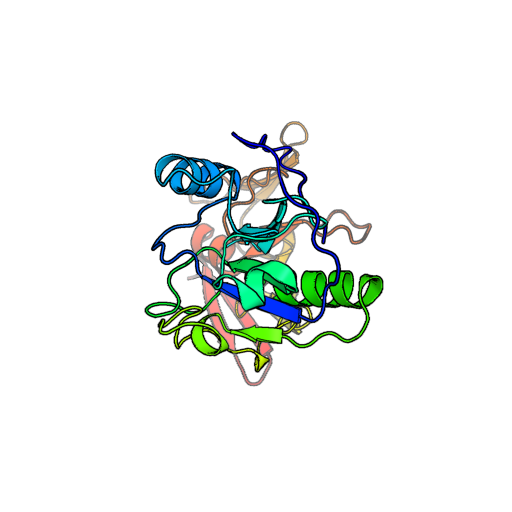.44 172 TYR A C 1
ATOM 1337 O O . TYR A 1 172 ? -17.517 0.586 18.972 1.00 80.44 172 TYR A O 1
ATOM 1345 N N . ALA A 1 173 ? -17.910 2.785 19.117 1.00 83.25 173 ALA A N 1
ATOM 1346 C CA . ALA A 1 173 ? -19.351 2.651 19.331 1.00 83.25 173 ALA A CA 1
ATOM 1347 C C . ALA A 1 173 ? -20.100 3.888 18.802 1.00 83.25 173 ALA A C 1
ATOM 1349 O O . ALA A 1 173 ? -19.460 4.912 18.520 1.00 83.25 173 ALA A O 1
ATOM 1350 N N . PRO A 1 174 ? -21.436 3.817 18.627 1.00 84.75 174 PRO A N 1
ATOM 1351 C CA . PRO A 1 174 ? -22.214 4.946 18.131 1.00 84.75 174 PRO A CA 1
ATOM 1352 C C . PRO A 1 174 ? -22.055 6.175 19.033 1.00 84.75 174 PRO A C 1
ATOM 1354 O O . PRO A 1 174 ? -22.217 6.092 20.252 1.00 84.75 174 PRO A O 1
ATOM 1357 N N . VAL A 1 175 ? -21.768 7.335 18.434 1.00 77.56 175 VAL A N 1
ATOM 1358 C CA . VAL A 1 175 ? -21.450 8.580 19.162 1.00 77.56 175 VAL A CA 1
ATOM 1359 C C . VAL A 1 175 ? -22.537 8.946 20.170 1.00 77.56 175 VAL A C 1
ATOM 1361 O O . VAL A 1 175 ? -22.231 9.260 21.317 1.00 77.56 175 VAL A O 1
ATOM 1364 N N . ARG A 1 176 ? -23.810 8.872 19.763 1.00 80.75 176 ARG A N 1
ATOM 1365 C CA . ARG A 1 176 ? -24.954 9.186 20.629 1.00 80.75 176 ARG A CA 1
ATOM 1366 C C . ARG A 1 176 ? -25.025 8.259 21.842 1.00 80.75 176 ARG A C 1
ATOM 1368 O O . ARG A 1 176 ? -25.111 8.731 22.971 1.00 80.75 176 ARG A O 1
ATOM 1375 N N . SER A 1 177 ? -24.893 6.959 21.592 1.00 84.06 177 SER A N 1
ATOM 1376 C CA . SER A 1 177 ? -24.896 5.907 22.608 1.00 84.06 177 SER A CA 1
ATOM 1377 C C . SER A 1 177 ? -23.761 6.037 23.624 1.00 84.06 177 SER A C 1
ATOM 1379 O O . SER A 1 177 ? -23.923 5.619 24.764 1.00 84.06 177 SER A O 1
ATOM 1381 N N . LEU A 1 178 ? -22.627 6.624 23.236 1.00 80.88 178 LEU A N 1
ATOM 1382 C CA . LEU A 1 178 ? -21.522 6.922 24.147 1.00 80.88 178 LEU A CA 1
ATOM 1383 C C . LEU A 1 178 ? -21.729 8.230 24.917 1.00 80.88 178 LEU A C 1
ATOM 1385 O O . LEU A 1 178 ? -21.464 8.299 26.115 1.00 80.88 178 LEU A O 1
ATOM 1389 N N . ALA A 1 179 ? -22.158 9.283 24.223 1.00 78.44 179 ALA A N 1
ATOM 1390 C CA . ALA A 1 179 ? -22.150 10.635 24.760 1.00 78.44 179 ALA A CA 1
ATOM 1391 C C . ALA A 1 179 ? -23.313 10.918 25.720 1.00 78.44 179 ALA A C 1
ATOM 1393 O O . ALA A 1 179 ? -23.089 11.487 26.789 1.00 78.44 179 ALA A O 1
ATOM 1394 N N . GLU A 1 180 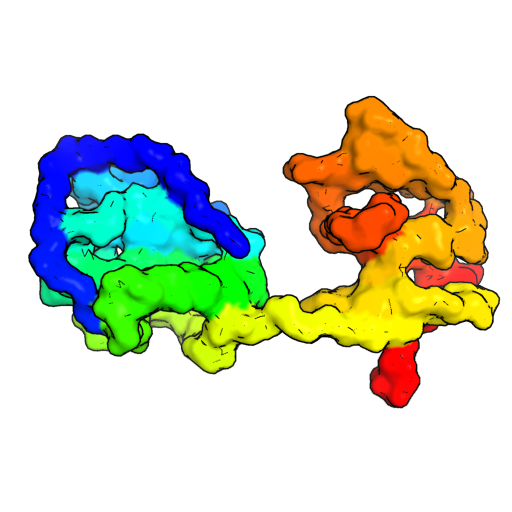? -24.538 10.514 25.375 1.00 84.00 180 GLU A N 1
ATOM 1395 C CA . GLU A 1 180 ? -25.733 10.838 26.168 1.00 84.00 180 GLU A CA 1
ATOM 1396 C C . GLU A 1 180 ? -25.689 10.256 27.591 1.00 84.00 180 GLU A C 1
ATOM 1398 O O . GLU A 1 180 ? -25.908 11.016 28.542 1.00 84.00 180 GLU A O 1
ATOM 1403 N N . PRO A 1 181 ? -25.304 8.978 27.811 1.00 83.69 181 PRO A N 1
ATOM 1404 C CA . PRO A 1 181 ? -25.205 8.427 29.166 1.00 83.69 181 PRO A CA 1
ATOM 1405 C C . PRO A 1 181 ? -24.130 9.109 30.021 1.00 83.69 181 PRO A C 1
ATOM 1407 O O . PRO A 1 181 ? -24.224 9.137 31.250 1.00 83.69 181 PRO A O 1
ATOM 1410 N N . LEU A 1 182 ? -23.112 9.694 29.385 1.00 79.38 182 LEU A N 1
ATOM 1411 C CA . LEU A 1 182 ? -22.070 10.466 30.057 1.00 79.38 182 LEU A CA 1
ATOM 1412 C C . LEU A 1 182 ? -22.479 11.924 30.311 1.00 79.38 182 LEU A C 1
ATOM 1414 O O . LEU A 1 182 ? -21.782 12.624 31.038 1.00 79.38 182 LEU A O 1
ATOM 1418 N N . GLY A 1 183 ? -23.668 12.350 29.877 1.00 77.62 183 GLY A N 1
ATOM 1419 C CA . GLY A 1 183 ? -24.183 13.713 30.056 1.00 77.62 183 GLY A CA 1
ATOM 1420 C C . GLY A 1 183 ? -23.790 14.671 28.931 1.00 77.62 183 GLY A C 1
ATOM 1421 O O . GLY A 1 183 ? -23.891 15.884 29.103 1.00 77.62 183 GLY A O 1
ATOM 1422 N N . GLY A 1 184 ? -23.317 14.139 27.802 1.00 75.88 184 GLY A N 1
ATOM 1423 C CA . GLY A 1 184 ? -23.102 14.897 26.579 1.00 75.88 184 GLY A CA 1
ATOM 1424 C C . GLY A 1 184 ? -24.394 15.052 25.771 1.00 75.88 184 GLY A C 1
ATOM 1425 O O . GLY A 1 184 ? -25.221 14.148 25.728 1.00 75.88 184 GLY A O 1
ATOM 1426 N N . VAL A 1 185 ? -24.563 16.183 25.093 1.00 74.75 185 VAL A N 1
ATOM 1427 C CA . VAL A 1 185 ? -25.668 16.438 24.157 1.00 74.75 185 VAL A CA 1
ATOM 1428 C C . VAL A 1 185 ? -25.143 16.295 22.735 1.00 74.75 185 VAL A C 1
ATOM 1430 O O . VAL A 1 185 ? -24.185 16.975 22.374 1.00 74.75 185 VAL A O 1
ATOM 1433 N N . VAL A 1 186 ? -25.754 15.429 21.924 1.00 74.62 186 VAL A N 1
ATOM 1434 C CA . VAL A 1 186 ? -25.324 15.199 20.536 1.00 74.62 186 VAL A CA 1
ATOM 1435 C C . VAL A 1 186 ? -26.239 15.926 19.557 1.00 74.62 186 VAL A C 1
ATOM 1437 O O . VAL A 1 186 ? -27.423 15.618 19.455 1.00 74.62 186 VAL A O 1
ATOM 1440 N N . GLY A 1 187 ? -25.673 16.870 18.811 1.00 71.00 187 GLY A N 1
ATOM 1441 C CA . GLY A 1 187 ? -26.308 17.556 17.690 1.00 71.00 187 GLY A CA 1
ATOM 1442 C C . GLY A 1 187 ? -25.757 17.094 16.342 1.00 71.00 187 GLY A C 1
ATOM 1443 O O . GLY A 1 187 ? -24.678 16.507 16.261 1.00 71.00 187 GLY A O 1
ATOM 1444 N N . TRP A 1 188 ? -26.503 17.385 15.280 1.00 70.38 188 TRP A N 1
ATOM 1445 C CA . TRP A 1 188 ? -26.068 17.199 13.898 1.00 70.38 188 TRP A CA 1
ATOM 1446 C C . TRP A 1 188 ? -25.943 18.561 13.216 1.00 70.38 188 TRP A C 1
ATOM 1448 O O . TRP A 1 188 ? -26.884 19.354 13.252 1.00 70.38 188 TRP A O 1
ATOM 1458 N N . ASP A 1 189 ? -24.793 18.831 12.607 1.00 63.88 189 ASP A N 1
ATOM 1459 C CA . ASP A 1 189 ? -24.572 20.001 11.765 1.00 63.88 189 ASP A CA 1
ATOM 1460 C C . ASP A 1 189 ? -24.638 19.577 10.296 1.00 63.88 189 ASP A C 1
ATOM 1462 O O . ASP A 1 189 ? -23.767 18.882 9.771 1.00 63.88 189 ASP A O 1
ATOM 1466 N N . GLU A 1 190 ? -25.703 20.008 9.630 1.00 66.38 190 GLU A N 1
ATOM 1467 C CA . GLU A 1 190 ? -26.013 19.607 8.261 1.00 66.38 190 GLU A CA 1
ATOM 1468 C C . GLU A 1 190 ? -25.084 20.251 7.219 1.00 66.38 190 GLU A C 1
ATOM 1470 O O . GLU A 1 190 ? -24.815 19.648 6.180 1.00 66.38 190 GLU A O 1
ATOM 1475 N N . ALA A 1 191 ? -24.561 21.450 7.501 1.00 61.47 191 ALA A N 1
ATOM 1476 C CA . ALA A 1 191 ? -23.690 22.186 6.585 1.00 61.47 191 ALA A CA 1
ATOM 1477 C C . ALA A 1 191 ? -22.302 21.542 6.486 1.00 61.47 191 ALA A C 1
ATOM 1479 O O . ALA A 1 191 ? -21.709 21.476 5.411 1.00 61.47 191 ALA A O 1
ATOM 1480 N N . SER A 1 192 ? -21.801 21.051 7.616 1.00 53.03 192 SER A N 1
ATOM 1481 C CA . SER A 1 192 ? -20.505 20.383 7.727 1.00 53.03 192 SER A CA 1
ATOM 1482 C C . SER A 1 192 ? -20.600 18.857 7.690 1.00 53.03 192 SER A C 1
ATOM 1484 O O . SER A 1 192 ? -19.569 18.198 7.556 1.00 53.03 192 SER A O 1
ATOM 1486 N N . LYS A 1 193 ? -21.818 18.299 7.765 1.00 59.03 193 LYS A N 1
ATOM 1487 C CA . LYS A 1 193 ? -22.097 16.859 7.890 1.00 59.03 193 LYS A CA 1
ATOM 1488 C C . LYS A 1 193 ? -21.428 16.245 9.121 1.00 59.03 193 LYS A C 1
ATOM 1490 O O . LYS A 1 193 ? -20.882 15.145 9.049 1.00 59.03 193 LYS A O 1
ATOM 1495 N N . THR A 1 194 ? -21.463 16.976 10.241 1.00 55.50 194 THR A N 1
ATOM 1496 C CA . THR A 1 194 ? -20.741 16.619 11.468 1.00 55.50 194 THR A CA 1
ATOM 1497 C C . THR A 1 194 ? -21.663 16.288 12.641 1.00 55.50 194 THR A C 1
ATOM 1499 O O . THR A 1 194 ? -22.641 16.990 12.903 1.00 55.50 194 THR A O 1
ATOM 1502 N N . ALA A 1 195 ? -21.330 15.236 13.397 1.00 60.34 195 ALA A N 1
ATOM 1503 C CA . ALA A 1 195 ? -21.927 14.995 14.710 1.00 60.34 195 ALA A CA 1
ATOM 1504 C C . ALA A 1 195 ? -21.166 15.793 15.781 1.00 60.34 195 ALA A C 1
ATOM 1506 O O . ALA A 1 195 ? -19.975 15.572 15.990 1.00 60.34 195 ALA A O 1
ATOM 1507 N N . VAL A 1 196 ? -21.858 16.693 16.481 1.00 63.38 196 VAL A N 1
ATOM 1508 C CA . VAL A 1 196 ? -21.279 17.580 17.498 1.00 63.38 196 VAL A CA 1
ATOM 1509 C C . VAL A 1 196 ? -21.725 17.127 18.880 1.00 63.38 196 VAL A C 1
ATOM 1511 O O . VAL A 1 196 ? -22.916 17.115 19.171 1.00 63.38 196 VAL A O 1
ATOM 1514 N N . VAL A 1 197 ? -20.780 16.804 19.759 1.00 64.62 197 VAL A N 1
ATOM 1515 C CA . VAL A 1 197 ? -21.066 16.507 21.171 1.00 64.62 197 VAL A CA 1
ATOM 1516 C C . VAL A 1 197 ? -20.823 17.764 22.010 1.00 64.62 197 VAL A C 1
ATOM 1518 O O . VAL A 1 197 ? -19.826 18.444 21.818 1.00 64.62 197 VAL A O 1
ATOM 1521 N N . GLN A 1 198 ? -21.716 18.105 22.935 1.00 64.44 198 GLN A N 1
ATOM 1522 C CA . GLN A 1 198 ? -21.549 19.203 23.895 1.00 64.44 198 GLN A CA 1
ATOM 1523 C C . GLN A 1 198 ? -21.525 18.631 25.313 1.00 64.44 198 GLN A C 1
ATOM 1525 O O . GLN A 1 198 ? -22.369 17.807 25.635 1.00 64.44 198 GLN A O 1
ATOM 1530 N N . GLY A 1 199 ? -20.592 19.052 26.170 1.00 60.09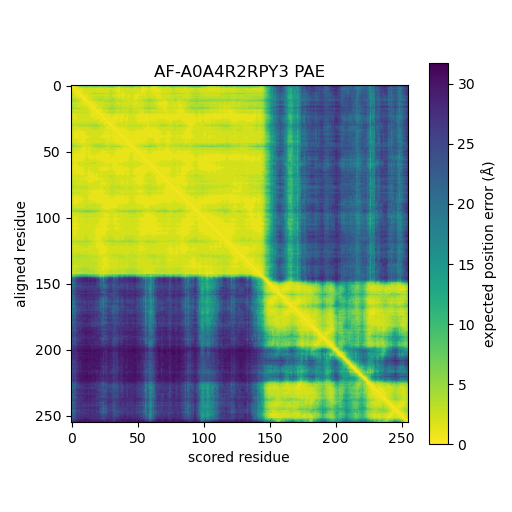 199 GLY A N 1
ATOM 1531 C CA . GLY A 1 199 ? -20.456 18.532 27.537 1.00 60.09 199 GLY A CA 1
ATOM 1532 C C . GLY A 1 199 ? -20.016 19.594 28.555 1.00 60.09 199 GLY A C 1
ATOM 1533 O O . GLY A 1 199 ? -19.747 20.734 28.170 1.00 60.09 199 GLY A O 1
ATOM 1534 N N . PRO A 1 200 ? -19.917 19.237 29.854 1.00 51.56 200 PRO A N 1
ATOM 1535 C CA . PRO A 1 200 ? -19.559 20.161 30.944 1.00 51.56 200 PRO A CA 1
ATOM 1536 C C . PRO A 1 200 ? -18.135 20.735 30.829 1.00 51.56 200 PRO A C 1
ATOM 1538 O O . PRO A 1 200 ? -17.856 21.817 31.340 1.00 51.56 200 PRO A O 1
ATOM 1541 N N . LYS A 1 201 ? -17.245 20.049 30.104 1.00 50.81 201 LYS A N 1
ATOM 1542 C CA . LYS A 1 201 ? -16.097 20.661 29.426 1.00 50.81 201 LYS A CA 1
ATOM 1543 C C . LYS A 1 201 ? -16.442 20.716 27.940 1.00 50.81 201 LYS A C 1
ATOM 1545 O O . LYS A 1 201 ? -16.795 19.691 27.363 1.00 50.81 201 LYS A O 1
ATOM 1550 N N . ALA A 1 202 ? -16.373 21.895 27.324 1.00 40.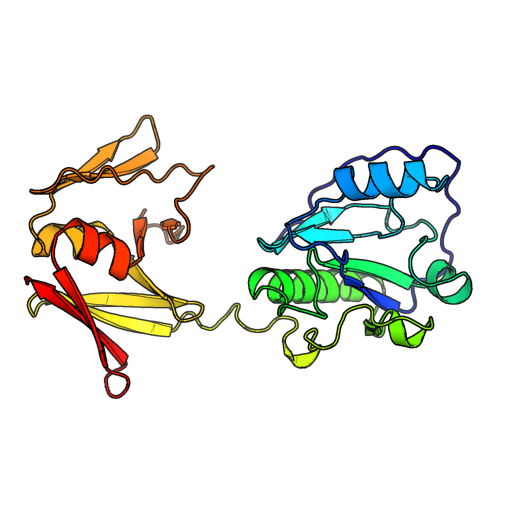28 202 ALA A N 1
ATOM 1551 C CA . ALA A 1 202 ? -16.680 22.042 25.905 1.00 40.28 202 ALA A CA 1
ATOM 1552 C C . ALA A 1 202 ? -15.679 21.229 25.063 1.00 40.28 202 ALA A C 1
ATOM 1554 O O . ALA A 1 202 ? -14.507 21.589 24.974 1.00 40.28 202 ALA A O 1
ATOM 1555 N N . VAL A 1 203 ? -16.136 20.141 24.443 1.00 45.66 203 VAL A N 1
ATOM 1556 C CA . VAL A 1 203 ? -15.360 19.366 23.468 1.00 45.66 203 VAL A CA 1
ATOM 1557 C C . VAL A 1 203 ? -16.111 19.408 22.151 1.00 45.66 203 VAL A C 1
ATOM 1559 O O . VAL A 1 203 ? -17.143 18.772 22.020 1.00 45.66 203 VAL A O 1
ATOM 1562 N N . ARG A 1 204 ? -15.618 20.170 21.170 1.00 46.78 204 ARG A N 1
ATOM 1563 C CA . ARG A 1 204 ? -16.159 20.132 19.805 1.00 46.78 204 ARG A CA 1
ATOM 1564 C C . ARG A 1 204 ? -15.607 18.902 19.091 1.00 46.78 204 ARG A C 1
ATOM 1566 O O . ARG A 1 204 ? -14.402 18.813 18.881 1.00 46.78 204 ARG A O 1
ATOM 1573 N N . ILE A 1 205 ? -16.489 17.985 18.715 1.00 46.50 205 ILE A N 1
ATOM 1574 C CA . ILE A 1 205 ? -16.163 16.819 17.888 1.00 46.50 205 ILE A CA 1
ATOM 1575 C C . ILE A 1 205 ? -16.646 17.129 16.470 1.00 46.50 205 ILE A C 1
ATOM 1577 O O . ILE A 1 205 ? -17.780 17.566 16.299 1.00 46.50 205 ILE A O 1
ATOM 1581 N N . VAL A 1 206 ? -15.758 16.999 15.482 1.00 43.75 206 VAL A N 1
ATOM 1582 C CA . VAL A 1 206 ? -15.999 17.328 14.068 1.00 43.75 206 VAL A CA 1
ATOM 1583 C C . VAL A 1 206 ? -15.779 16.053 13.253 1.00 43.75 206 VAL A C 1
ATOM 1585 O O . VAL A 1 206 ? -14.696 15.480 13.298 1.00 43.75 206 VAL A O 1
ATOM 1588 N N . SER A 1 207 ? -16.791 15.612 12.508 1.00 39.88 207 SER A N 1
ATOM 1589 C CA . SER A 1 207 ? -16.678 14.561 11.490 1.00 39.88 207 SER A CA 1
ATOM 1590 C C . SER A 1 207 ? -16.918 15.148 10.097 1.00 39.88 207 SER A C 1
ATOM 1592 O O . SER A 1 207 ? -18.056 15.177 9.652 1.00 39.88 207 SER A O 1
ATOM 1594 N N . ASN A 1 208 ? -15.909 15.663 9.392 1.00 35.69 208 ASN A N 1
ATOM 1595 C CA . ASN A 1 208 ? -16.078 15.925 7.956 1.00 35.69 208 ASN A CA 1
ATOM 1596 C C . ASN A 1 208 ? -15.667 14.658 7.176 1.00 35.69 208 ASN A C 1
ATOM 1598 O O . ASN A 1 208 ? -14.779 13.901 7.569 1.00 35.69 208 ASN A O 1
ATOM 1602 N N . ALA A 1 209 ? -16.316 14.415 6.038 1.00 34.81 209 ALA A N 1
ATOM 1603 C CA . ALA A 1 209 ? -15.982 13.309 5.136 1.00 34.81 209 ALA A CA 1
ATOM 1604 C C . ALA A 1 209 ? -14.600 13.461 4.455 1.00 34.81 209 ALA A C 1
ATOM 1606 O O . ALA A 1 209 ? -14.211 12.614 3.654 1.00 34.81 209 ALA A O 1
ATOM 1607 N N . THR A 1 210 ? -13.868 14.534 4.760 1.00 31.86 210 THR A N 1
ATOM 1608 C CA . THR A 1 210 ? -12.545 14.855 4.211 1.00 31.86 210 THR A CA 1
ATOM 1609 C C . THR A 1 210 ? -11.430 14.861 5.262 1.00 31.86 210 THR A C 1
ATOM 1611 O O . THR A 1 210 ? -10.267 14.886 4.884 1.00 31.86 210 THR A O 1
ATOM 1614 N N . GLU A 1 211 ? -11.755 14.816 6.555 1.00 32.28 211 GLU A N 1
ATOM 1615 C CA . GLU A 1 211 ? -10.810 14.955 7.673 1.00 32.28 211 GLU A CA 1
ATOM 1616 C C . GLU A 1 211 ? -11.439 14.392 8.970 1.00 32.28 211 GLU A C 1
ATOM 1618 O O . GLU A 1 211 ? -11.728 15.081 9.950 1.00 32.28 211 GLU A O 1
ATOM 1623 N N . LEU A 1 212 ? -11.707 13.086 8.976 1.00 40.34 212 LEU A N 1
ATOM 1624 C CA . LEU A 1 212 ? -12.040 12.393 10.218 1.00 40.34 212 LEU A CA 1
ATOM 1625 C C . LEU A 1 212 ? -10.897 12.660 11.208 1.00 40.34 212 LEU A C 1
ATOM 1627 O O . LEU A 1 212 ? -9.737 12.391 10.883 1.00 40.34 212 LEU A O 1
ATOM 1631 N N . ALA A 1 213 ? -11.202 13.162 12.411 1.00 39.66 213 ALA A N 1
ATOM 1632 C CA . ALA A 1 213 ? -10.232 13.091 13.500 1.00 39.66 213 ALA A CA 1
ATOM 1633 C C . ALA A 1 213 ? -9.704 11.643 13.557 1.00 39.66 213 ALA A C 1
ATOM 1635 O O . ALA A 1 213 ? -10.509 10.722 13.351 1.00 39.66 213 ALA A O 1
ATOM 1636 N N . PRO A 1 214 ? -8.394 11.416 13.774 1.00 37.53 214 PRO A N 1
ATOM 1637 C CA . PRO A 1 214 ? -7.826 10.072 13.769 1.00 37.53 214 PRO A CA 1
ATOM 1638 C C . PRO A 1 214 ? -8.681 9.120 14.616 1.00 37.53 214 PRO A C 1
ATOM 1640 O O . PRO A 1 214 ? -8.757 9.275 15.831 1.00 37.53 214 PRO A O 1
ATOM 1643 N N . GLY A 1 215 ? -9.376 8.179 13.962 1.00 41.12 215 GLY A N 1
ATOM 1644 C CA . GLY A 1 215 ? -10.271 7.231 14.627 1.00 41.12 215 GLY A CA 1
ATOM 1645 C C . GLY A 1 215 ? -11.793 7.490 14.552 1.00 41.12 215 GLY A C 1
ATOM 1646 O O . GLY A 1 215 ? -12.558 6.836 15.251 1.00 41.12 215 GLY A O 1
ATOM 1647 N N . MET A 1 216 ? -12.32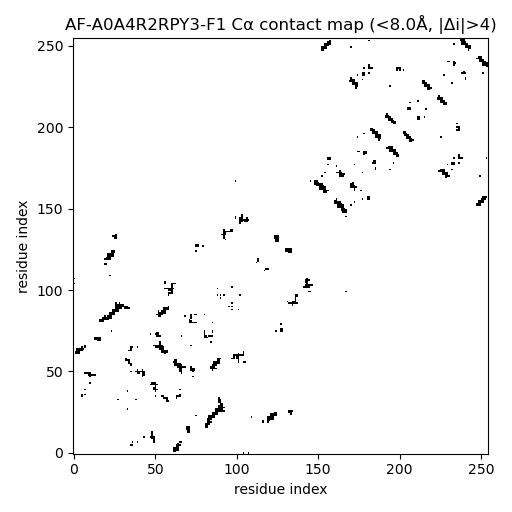0 8.365 13.700 1.00 45.69 216 MET A N 1
ATOM 1648 C CA . MET A 1 216 ? -13.766 8.313 13.398 1.00 45.69 216 MET A CA 1
ATOM 1649 C C . MET A 1 216 ? -14.083 7.374 12.228 1.00 45.69 216 MET A C 1
ATOM 1651 O O . MET A 1 216 ? -13.316 7.287 11.275 1.00 45.69 216 MET A O 1
ATOM 1655 N N . ILE A 1 217 ? -15.224 6.676 12.293 1.00 51.12 217 ILE A N 1
ATOM 1656 C CA . ILE A 1 217 ? -15.762 5.855 11.195 1.00 51.12 217 ILE A CA 1
ATOM 1657 C C . ILE A 1 217 ? -17.223 6.262 10.977 1.00 51.12 217 ILE A C 1
ATOM 1659 O O . ILE A 1 217 ? -18.041 6.201 11.894 1.00 51.12 217 ILE A O 1
ATOM 1663 N N . VAL A 1 218 ? -17.568 6.666 9.753 1.00 49.34 218 VAL A N 1
ATOM 1664 C CA . VAL A 1 218 ? -18.968 6.805 9.331 1.00 49.34 218 VAL A CA 1
ATOM 1665 C C . VAL A 1 218 ? -19.369 5.495 8.674 1.00 49.34 218 VAL A C 1
ATOM 1667 O O . VAL A 1 218 ? -18.756 5.076 7.689 1.00 49.34 218 VAL A O 1
ATOM 1670 N N . SER A 1 219 ? -20.372 4.830 9.236 1.00 42.50 219 SER A N 1
ATOM 1671 C CA . SER A 1 219 ? -20.911 3.620 8.636 1.00 42.50 219 SER A CA 1
ATOM 1672 C C . SER A 1 219 ? -21.847 3.973 7.476 1.00 42.50 219 SER A C 1
ATOM 1674 O O . SER A 1 219 ? -22.637 4.908 7.566 1.00 42.50 219 SER A O 1
ATOM 1676 N N . LYS A 1 220 ? -21.752 3.214 6.377 1.00 39.41 220 LYS A N 1
ATOM 1677 C CA . LYS A 1 220 ? -22.666 3.257 5.218 1.00 39.41 220 LYS A CA 1
ATOM 1678 C C . LYS A 1 220 ? -23.771 2.193 5.320 1.00 39.41 220 LYS A C 1
ATOM 1680 O O . LYS A 1 220 ? -24.325 1.774 4.306 1.00 39.41 220 LYS A O 1
ATOM 1685 N N . ASP A 1 221 ? -24.071 1.710 6.519 1.00 37.91 221 ASP A N 1
ATOM 1686 C CA . ASP A 1 221 ? -25.041 0.640 6.772 1.00 37.91 221 ASP A CA 1
ATOM 1687 C C . ASP A 1 221 ? -26.494 1.135 6.766 1.00 37.91 221 ASP A C 1
ATOM 1689 O O . ASP A 1 221 ? -27.240 0.822 7.677 1.00 37.91 221 ASP A O 1
ATOM 1693 N N . GLY A 1 222 ? -26.914 1.926 5.772 1.00 36.00 222 GLY A N 1
ATOM 1694 C CA . GLY A 1 222 ? -28.326 2.295 5.558 1.00 36.00 222 GLY A CA 1
ATOM 1695 C C . GLY A 1 222 ? -29.055 3.029 6.704 1.00 36.00 222 GLY A C 1
ATOM 1696 O O . GLY A 1 222 ? -30.206 3.408 6.514 1.00 36.00 222 GLY A O 1
ATOM 1697 N N . GLU A 1 223 ? -28.406 3.244 7.855 1.00 43.62 223 GLU A N 1
ATOM 1698 C CA . GLU A 1 223 ? -28.950 3.828 9.092 1.00 43.62 223 GLU A CA 1
ATOM 1699 C C . GLU A 1 223 ? -28.234 5.133 9.513 1.00 43.62 223 GLU A C 1
ATOM 1701 O O . GLU A 1 223 ? -28.524 5.670 10.580 1.00 43.62 223 GLU A O 1
ATOM 1706 N N . ASP A 1 224 ? -27.294 5.649 8.706 1.00 53.62 224 ASP A N 1
ATOM 1707 C CA . ASP A 1 224 ? -26.554 6.910 8.933 1.00 53.62 224 ASP A CA 1
ATOM 1708 C C . ASP A 1 224 ? -25.971 7.065 10.358 1.00 53.62 224 ASP A C 1
ATOM 1710 O O . ASP A 1 224 ? -26.061 8.115 11.005 1.00 53.62 224 ASP A O 1
ATOM 1714 N N . ARG A 1 225 ? -25.335 6.008 10.883 1.00 62.41 225 ARG A N 1
ATOM 1715 C CA . ARG A 1 225 ? -24.742 6.021 12.230 1.00 62.41 225 ARG A CA 1
ATOM 1716 C C . ARG A 1 225 ? -23.283 6.473 12.203 1.00 62.41 225 ARG A C 1
ATOM 1718 O O . ARG A 1 225 ? -22.435 5.920 11.502 1.00 62.41 225 ARG A O 1
ATOM 1725 N N . THR A 1 226 ? -22.979 7.471 13.031 1.00 67.38 226 THR A N 1
ATOM 1726 C CA . THR A 1 226 ? -21.612 7.961 13.255 1.00 67.38 226 THR A CA 1
ATOM 1727 C C . THR A 1 226 ? -20.980 7.216 14.431 1.00 67.38 226 THR A C 1
ATOM 1729 O O . THR A 1 226 ? -21.541 7.218 15.531 1.00 67.38 226 THR A O 1
ATOM 1732 N N . PHE A 1 227 ? -19.813 6.604 14.219 1.00 73.12 227 PHE A N 1
ATOM 1733 C CA . PHE A 1 227 ? -19.044 5.899 15.247 1.00 73.12 227 PHE A CA 1
ATOM 1734 C C . PHE A 1 227 ? -17.794 6.695 15.628 1.00 73.12 227 PHE A C 1
ATOM 1736 O O . PHE A 1 227 ? -17.153 7.326 14.783 1.00 73.12 227 PHE A O 1
ATOM 1743 N N . ALA A 1 228 ? -17.427 6.637 16.905 1.00 70.06 228 ALA A N 1
ATOM 1744 C CA . ALA A 1 228 ? -16.212 7.258 17.425 1.00 70.06 228 ALA A CA 1
ATOM 1745 C C . ALA A 1 228 ? -15.462 6.313 18.363 1.00 70.06 228 ALA A C 1
ATOM 1747 O O . ALA A 1 228 ? -16.042 5.360 18.894 1.00 70.06 228 ALA A O 1
ATOM 1748 N N . LEU A 1 229 ? -14.182 6.618 18.593 1.00 74.50 229 LEU A N 1
ATOM 1749 C CA . LEU A 1 229 ? -13.380 5.975 19.628 1.00 74.50 229 LEU A CA 1
ATOM 1750 C C . LEU A 1 229 ? -14.067 6.115 20.980 1.00 74.50 229 LEU A C 1
ATOM 1752 O O . LEU A 1 229 ? -14.255 7.225 21.486 1.00 74.50 229 LEU A O 1
ATOM 1756 N N . VAL A 1 230 ? -14.349 4.974 21.610 1.00 79.19 230 VAL A N 1
ATOM 1757 C CA . VAL A 1 230 ? -14.939 4.927 22.955 1.00 79.19 230 VAL A CA 1
ATOM 1758 C C . VAL A 1 230 ? -14.093 5.736 23.940 1.00 79.19 230 VAL A C 1
ATOM 1760 O O . VAL A 1 230 ? -14.623 6.499 24.746 1.00 79.19 230 VAL A O 1
ATOM 1763 N N . ARG A 1 231 ? -12.763 5.626 23.832 1.00 77.31 231 ARG A N 1
ATOM 1764 C CA . ARG A 1 231 ? -11.808 6.310 24.711 1.00 77.31 231 ARG A CA 1
ATOM 1765 C C . ARG A 1 231 ? -11.869 7.831 24.610 1.00 77.31 231 ARG A C 1
ATOM 1767 O O . ARG A 1 231 ? -11.768 8.497 25.639 1.00 77.31 231 ARG A O 1
ATOM 1774 N N . ASP A 1 232 ? -12.037 8.372 23.410 1.00 71.62 232 ASP A N 1
ATOM 1775 C CA . ASP A 1 232 ? -12.007 9.818 23.196 1.00 71.62 232 ASP A CA 1
ATOM 1776 C C . ASP A 1 232 ? -13.288 10.473 23.704 1.00 71.62 232 ASP A C 1
ATOM 1778 O O . ASP A 1 232 ? -13.215 11.471 24.422 1.00 71.62 232 ASP A O 1
ATOM 1782 N N . ILE A 1 233 ? -14.447 9.859 23.432 1.00 74.81 233 ILE A N 1
ATOM 1783 C CA . ILE A 1 233 ? -15.736 10.318 23.970 1.00 74.81 233 ILE A CA 1
ATOM 1784 C C . ILE A 1 233 ? -15.754 10.215 25.496 1.00 74.81 233 ILE A C 1
ATOM 1786 O O . ILE A 1 233 ? -16.123 11.175 26.174 1.00 74.81 233 ILE A O 1
ATOM 1790 N N . ALA A 1 234 ? -15.308 9.081 26.047 1.00 76.81 234 ALA A N 1
ATOM 1791 C CA . ALA A 1 234 ? -15.240 8.889 27.489 1.00 76.81 234 ALA A CA 1
ATOM 1792 C C . ALA A 1 234 ? -14.357 9.953 28.150 1.00 76.81 234 ALA A C 1
ATOM 1794 O O . ALA A 1 234 ? -14.818 10.674 29.030 1.00 76.81 234 ALA A O 1
ATOM 1795 N N . LYS A 1 235 ? -13.121 10.135 27.668 1.00 71.50 235 LYS A N 1
ATOM 1796 C CA . LYS A 1 235 ? -12.188 11.135 28.204 1.00 71.50 235 LYS A CA 1
ATOM 1797 C C . LYS A 1 235 ? -12.743 12.559 28.101 1.00 71.50 235 LYS A C 1
ATOM 1799 O O . LYS A 1 235 ? -12.611 13.330 29.051 1.00 71.50 235 LYS A O 1
ATOM 1804 N N . ALA A 1 236 ? -13.355 12.910 26.969 1.00 64.00 236 ALA A N 1
ATOM 1805 C CA . ALA A 1 236 ? -13.964 14.219 26.737 1.00 64.00 236 ALA A CA 1
ATOM 1806 C C . ALA A 1 236 ? -15.064 14.549 27.758 1.00 64.00 236 ALA A C 1
ATOM 1808 O O . ALA A 1 236 ? -15.187 15.695 28.191 1.00 64.00 236 ALA A O 1
ATOM 1809 N N . LEU A 1 237 ? -15.831 13.537 28.164 1.00 73.00 237 LEU A N 1
ATOM 1810 C CA . LEU A 1 237 ? -16.974 13.673 29.064 1.00 73.00 237 LEU A CA 1
ATOM 1811 C C . LEU A 1 237 ? -16.660 13.269 30.517 1.00 73.00 237 LEU A C 1
ATOM 1813 O O . LEU A 1 237 ? -17.570 13.180 31.335 1.00 73.00 237 LEU A O 1
ATOM 1817 N N . GLY A 1 238 ? -15.382 13.063 30.859 1.00 72.31 238 GLY A N 1
ATOM 1818 C CA . GLY A 1 238 ? -14.947 12.744 32.226 1.00 72.31 238 GLY A CA 1
ATOM 1819 C C . GLY A 1 238 ? -15.189 11.293 32.663 1.00 72.31 238 GLY A C 1
ATOM 1820 O O . GLY A 1 238 ? -15.217 11.010 33.857 1.00 72.31 238 GLY A O 1
ATOM 1821 N N . GLY A 1 239 ? -15.377 10.379 31.713 1.00 78.31 239 GLY A N 1
ATOM 1822 C CA . GLY A 1 239 ? -15.472 8.942 31.945 1.00 78.31 239 GLY A CA 1
ATOM 1823 C C . GLY A 1 239 ? -14.109 8.242 31.964 1.00 78.31 239 GLY A C 1
ATOM 1824 O O . GLY A 1 239 ? -13.169 8.630 31.265 1.00 78.31 239 GLY A O 1
ATOM 1825 N N . ASN A 1 240 ? -14.028 7.166 32.739 1.00 82.31 240 ASN A N 1
ATOM 1826 C CA . ASN A 1 240 ? -12.905 6.240 32.805 1.00 82.31 240 ASN A CA 1
ATOM 1827 C C . ASN A 1 240 ? -13.197 5.010 31.949 1.00 82.31 240 ASN A C 1
ATOM 1829 O O . ASN A 1 240 ? -14.314 4.505 31.966 1.00 82.31 240 ASN A O 1
ATOM 1833 N N . VAL A 1 241 ? -12.191 4.511 31.226 1.00 85.19 241 VAL A N 1
ATOM 1834 C CA . VAL A 1 241 ? -12.338 3.355 30.329 1.00 85.19 241 VAL A CA 1
ATOM 1835 C C . VAL A 1 241 ? -11.491 2.192 30.813 1.00 85.19 241 VAL A C 1
ATOM 1837 O O . VAL A 1 241 ? -10.297 2.359 31.065 1.00 85.19 241 VAL A O 1
ATOM 1840 N N . ARG A 1 242 ? -12.089 1.002 30.874 1.00 89.06 242 ARG A N 1
ATOM 1841 C CA . ARG A 1 242 ? -11.383 -0.260 31.125 1.00 89.06 242 ARG A CA 1
ATOM 1842 C C . ARG A 1 242 ? -11.848 -1.348 30.162 1.00 89.06 242 ARG A C 1
ATOM 1844 O O . ARG A 1 242 ? -12.990 -1.348 29.713 1.00 89.06 242 ARG A O 1
ATOM 1851 N N . TRP A 1 243 ? -10.955 -2.283 29.869 1.00 85.94 243 TRP A N 1
ATOM 1852 C CA . TRP A 1 243 ? -11.227 -3.453 29.039 1.00 85.94 243 TRP A CA 1
ATOM 1853 C C . TRP A 1 243 ? -11.310 -4.706 29.907 1.00 85.94 243 TRP A C 1
ATOM 1855 O O . TRP A 1 243 ? -10.472 -4.896 30.789 1.00 85.94 243 TRP A O 1
ATOM 1865 N N . ASP A 1 244 ? -12.293 -5.558 29.636 1.00 85.50 244 ASP A N 1
ATOM 1866 C CA . ASP A 1 244 ? -12.375 -6.914 30.163 1.00 85.50 244 ASP A CA 1
ATOM 1867 C C . ASP A 1 244 ? -12.239 -7.921 29.016 1.00 85.50 244 ASP A C 1
ATOM 1869 O O . ASP A 1 244 ? -13.124 -8.059 28.170 1.00 85.50 244 ASP A O 1
ATOM 1873 N N . ALA A 1 245 ? -11.113 -8.634 29.007 1.00 78.00 245 ALA A N 1
ATOM 1874 C CA . ALA A 1 245 ? -10.808 -9.630 27.990 1.00 78.00 245 ALA A CA 1
ATOM 1875 C C . ALA A 1 245 ? -11.684 -10.887 28.098 1.00 78.00 245 ALA A C 1
ATOM 1877 O O . ALA A 1 245 ? -11.929 -11.527 27.080 1.00 78.00 245 ALA A O 1
ATOM 1878 N N . ALA A 1 246 ? -12.161 -11.242 29.297 1.00 79.69 246 ALA A N 1
ATOM 1879 C CA . ALA A 1 246 ? -12.951 -12.455 29.504 1.00 79.69 246 ALA A CA 1
ATOM 1880 C C . ALA A 1 246 ? -14.366 -12.314 28.932 1.00 79.69 246 ALA A C 1
ATOM 1882 O O . ALA A 1 246 ? -14.937 -13.279 28.432 1.00 79.69 246 ALA A O 1
ATOM 1883 N N . THR A 1 247 ? -14.919 -11.103 28.995 1.00 83.50 247 THR A N 1
ATOM 1884 C CA . THR A 1 247 ? -16.278 -10.793 28.530 1.00 83.50 247 THR A CA 1
ATOM 1885 C C . THR A 1 247 ? -16.302 -10.001 27.224 1.00 83.50 247 THR A C 1
ATOM 1887 O O . THR A 1 247 ? -17.375 -9.590 26.784 1.00 83.50 247 THR A O 1
ATOM 1890 N N . GLN A 1 248 ? -15.132 -9.745 26.625 1.00 80.69 248 GLN A N 1
ATOM 1891 C CA . GLN A 1 248 ? -14.946 -8.874 25.459 1.00 80.69 248 GLN A CA 1
ATOM 1892 C C . GLN A 1 248 ? -15.714 -7.545 25.581 1.00 80.69 248 GLN A C 1
ATOM 1894 O O . GLN A 1 248 ? -16.363 -7.080 24.640 1.00 80.69 248 GLN A O 1
ATOM 1899 N N . THR A 1 249 ? -15.678 -6.954 26.778 1.00 84.38 249 THR A N 1
ATOM 1900 C CA . THR A 1 249 ? -16.483 -5.781 27.122 1.00 84.38 249 THR A CA 1
ATOM 1901 C C . THR A 1 249 ? -15.596 -4.588 27.452 1.00 84.38 249 THR A C 1
ATOM 1903 O O . THR A 1 249 ? -14.694 -4.660 28.290 1.00 84.38 249 THR A O 1
ATOM 1906 N N . VAL A 1 250 ? -15.882 -3.453 26.817 1.00 87.25 250 VAL A N 1
ATOM 1907 C CA . VAL A 1 250 ? -15.335 -2.153 27.215 1.00 87.25 250 VAL A CA 1
ATOM 1908 C C . VAL A 1 250 ? -16.287 -1.527 28.223 1.00 87.25 250 VAL A C 1
ATOM 1910 O O . VAL A 1 250 ? -17.454 -1.315 27.912 1.00 87.25 250 VAL A O 1
ATOM 1913 N N . PHE A 1 251 ? -15.801 -1.204 29.416 1.00 87.25 251 PHE A N 1
ATOM 1914 C CA . PHE A 1 251 ? -16.579 -0.498 30.429 1.00 87.25 251 PHE A CA 1
ATOM 1915 C C . PHE A 1 251 ? -16.182 0.971 30.475 1.00 87.25 251 PHE A C 1
ATOM 1917 O O . PHE A 1 251 ? -14.992 1.302 30.459 1.00 87.25 251 PHE A O 1
ATOM 1924 N N . VAL A 1 252 ? -17.194 1.828 30.547 1.00 85.75 252 VAL A N 1
ATOM 1925 C CA . VAL A 1 252 ? -17.078 3.273 30.672 1.00 85.75 252 VAL A CA 1
ATOM 1926 C C . VAL A 1 252 ? -17.891 3.727 31.879 1.00 85.75 252 VAL A C 1
ATOM 1928 O O . VAL A 1 252 ? -19.121 3.682 31.867 1.00 85.75 252 VAL A O 1
ATOM 1931 N N . ASP A 1 253 ? -17.194 4.192 32.908 1.00 80.94 253 ASP A N 1
ATOM 1932 C CA . ASP A 1 253 ? -17.791 4.627 34.172 1.00 80.94 253 ASP A CA 1
ATOM 1933 C C . ASP A 1 253 ? -17.504 6.118 34.386 1.00 80.94 253 ASP A C 1
ATOM 1935 O O . ASP A 1 253 ? -16.426 6.600 34.024 1.00 80.94 253 ASP A O 1
ATOM 1939 N N . ARG A 1 254 ? -18.435 6.879 34.974 1.00 72.94 254 ARG A N 1
ATOM 1940 C CA . ARG A 1 254 ? -18.125 8.253 35.410 1.00 72.94 254 ARG A CA 1
ATOM 1941 C C . ARG A 1 254 ? -17.069 8.228 36.522 1.00 72.94 254 ARG A C 1
ATOM 1943 O O . ARG A 1 254 ? -17.170 7.419 37.442 1.00 72.94 254 ARG A O 1
ATOM 1950 N N . GLY A 1 255 ? -16.057 9.088 36.396 1.00 59.22 255 GLY A N 1
ATOM 1951 C CA . GLY A 1 255 ? -15.117 9.385 37.482 1.00 59.22 255 GLY A CA 1
ATOM 1952 C C . GLY A 1 255 ? -15.740 10.215 38.594 1.00 59.22 255 GLY A C 1
ATOM 1953 O O . GLY A 1 255 ? -16.774 10.875 38.336 1.00 59.22 255 GLY A O 1
#

InterPro domains:
  IPR002502 N-acetylmuramoyl-L-alanine amidase domain [PF01510] (20-136)
  IPR002502 N-acetylmuramoyl-L-alanine amidase domain [SM00644] (9-135)
  IPR002502 N-acetylmuramoyl-L-alanine amidase domain [cd06583] (21-137)
  IPR006619 Peptidoglycan recognition protein family domain, metazoa/bacteria [SM00701] (12-129)
  IPR012854 Copper amine oxidase-like, N-terminal [PF07833] (161-251)
  IPR015510 Peptidoglycan recognition protein [PTHR11022] (19-143)
  IPR036505 N-acetylmuramoyl-L-alanine amidase/PGRP domain superfamily [G3DSA:3.40.80.10] (14-144)
  IPR036505 N-acetylmuramoyl-L-alanine amidase/PGRP domain superfamily [SSF55846] (14-138)

Mean predicted aligned error: 13.35 Å

Radius of gyration: 22.38 Å; Cα contacts (8 Å, |Δi|>4): 545; chains: 1; bounding box: 51×38×61 Å

Organism: NCBI:txid35700

Sequence (255 aa):
MRIVETNLQPNSQLKTRRVTNGIVIHHSDTTFDVGAATIDGWHKGQTWAMIGYHFVIRMDGAIERGRPEWAIGSHAGPDANSQTIGVCLAGNFEVNEPTQAQYQALGWLVAYLRGIYGDIPLTRHSDWMQTACPGRYFDFNQIGKGGDDVEQINVAINGQTVQGFRRDGVAYAPVRSLAEPLGGVVGWDEASKTAVVQGPKAVRIVSNATELAPGMIVSKDGEDRTFALVRDIAKALGGNVRWDAATQTVFVDRG

Solvent-accessible surface area (backbone atoms only — not comparable to full-atom values): 13755 Å² total; per-residue (Å²): 139,71,75,43,81,64,81,71,76,60,79,47,90,80,52,75,36,88,51,62,66,28,35,33,38,34,39,62,70,28,99,53,76,52,53,37,72,61,48,21,55,54,31,36,72,70,72,36,44,38,31,27,29,31,30,26,27,24,52,81,22,52,34,28,39,37,31,63,85,59,38,45,43,60,69,38,59,75,71,48,14,47,28,32,47,31,39,30,35,32,25,34,16,81,81,40,64,73,41,64,43,29,26,32,38,48,29,53,50,51,52,54,49,31,73,73,60,39,95,52,50,78,44,46,34,43,80,68,39,101,55,70,41,33,22,82,48,55,56,80,87,46,51,47,40,82,80,73,52,65,42,80,27,44,35,31,45,79,86,47,75,43,78,23,35,29,44,92,92,42,51,31,29,43,44,60,77,57,32,46,83,57,64,25,48,74,48,75,40,78,91,62,61,19,58,34,44,42,37,99,51,86,44,87,44,63,35,35,100,87,57,50,50,94,65,52,46,75,50,85,75,90,67,77,50,51,30,28,38,48,66,58,56,30,52,57,51,51,28,46,76,50,78,39,81,90,74,49,28,38,40,36,38,79,109

Foldseek 3Di:
DDEAEPVDFFPDDFAFQPAAQEEEEFEPQDAAWDAQVRQQVVVVVVVGRGRQAQWEQTLQLHIYGHDPPRTQGDQQDDVCSNHHGYYYYYHRQQVDARHLSNLLSQLVVQVVVCVPRNPHYYYYSVVRDVDCTPHPNDDPVSRNPQPPQQAFAWEAEANDTDTWTDGPNFIKDFLCVLQVSLPWDWDADPVQRFIATQEPQGDGQGDHPVCHPVAKDFDPPVPRTTMGGSVVSLVRSQWDWDADPVRRYIYTYHD

pLDDT: mean 82.99, std 17.99, range [31.86, 98.94]

Secondary structure (DSSP, 8-state):
--EE---PPPSSPPPBPS---EEEEEE---SS---HHHHHHHHHHTT-SS-S-SEEE-TT--EEE-S-TTB--SSSHHHHHTTEEEEEESS-TTTSPPPHHHHHHHHHHHHHHHHHH-SPPEEEGGGTSSS-TT-TT--GGGTT-SSS--EEEEEEETTEEEEEEEETTEEEEEHHHHHTTTTPEEEEETTTTEEEEE-SS-----EETTEE-TT-EE--SSS--EEEEHHHHHHHTTEEEEEETTTTEEEEEE-

Nearest PDB structures (foldseek):
  6ssc-assembly1_A  TM=9.619E-01  e=5.628E-15  Clostridium intestinale
  6srt-assembly1_A  TM=9.626E-01  e=1.155E-14  Clostridium intestinale URNW
  7f5i-assembly1_A  TM=9.242E-01  e=2.960E-11  Clostridium perfringens str. 13
  3cor-assembly1_C  TM=8.856E-01  e=1.078E-09  Camelus dromedarius
  6fhg-assembly1_B  TM=8.329E-01  e=3.169E-09  Thermus phage 2631